Protein AF-A0A2N2E9E2-F1 (afdb_monomer)

Sequence (269 aa):
MIGVFDSGVGGLTVLKGFLKDHPNYDYIYLGDNANVPYGNKSSDIIYGYSTKAIDFLHEQGCKLIIIACNSASAQALRKIQQEYLPTKYPNLKVLGVIRPIAEEVVSHKKIKKVGIIGTKATINSNIYQEEISALNSNLEILQKATPLLVPLIEENWLKKPETKMILKKYLRFFKMKQVEALVLACTHYPFLLKDIKKIMGRKCLVFDTEKIISDRFFDYLNRHPELGIEKNDKAVYKFYTTDNIEKFKELGEFFLERKILKIEKVSLK

pLDDT: mean 96.12, std 2.4, range [79.44, 98.69]

Nearest PDB structures (foldseek):
  2vvt-assembly1_B  TM=9.488E-01  e=1.088E-26  Enterococcus faecalis
  2vvt-assembly1_A  TM=9.489E-01  e=8.335E-26  Enterococcus faecalis
  2dwu-assembly2_C  TM=9.573E-01  e=4.503E-25  Bacillus anthracis
  2gzm-assembly1_A  TM=9.455E-01  e=2.517E-25  Bacillus anthracis
  2jfu-assembly1_A  TM=9.132E-01  e=6.766E-25  Enterococcus faecium

Radius of gyration: 17.78 Å; Cα contacts (8 Å, |Δi|>4): 479; chains: 1; bounding box: 43×37×48 Å

InterPro domains:
  IPR001920 Asp/Glu racemase [G3DSA:3.40.50.1860] (2-256)
  IPR001920 Asp/Glu racemase [G3DSA:3.40.50.1860] (97-209)
  IPR001920 Asp/Glu racemase [SSF53681] (2-107)
  IPR001920 Asp/Glu racemase [SSF53681] (112-265)
  IPR004391 Glutamate racemase [MF_00258] (1-259)
  IPR004391 Glutamate racemase [TIGR00067] (2-252)
  IPR015942 Asp/Glu/hydantoin racemase [PF01177] (25-208)
  IPR018187 Asp/Glu racemase, active site 1 [PS00923] (66-74)
  IPR033134 Asp/Glu racemase, active site 2 [PS00924] (182-192)

Foldseek 3Di:
DEEEEECALLLLLLVLLCCVVPVQFAYEYEHAPVDPDLLPDALVVLQVVVLLVVVVVVVVPHQEYEHAFLLSQLRHVVVCVPPPCVPPPVRHHYYYLQLLVLVVVVVPVVFQEEEEEDGNSNQVSCVNVVNNCVSPVRHHYHYDYLHPQVVCLLVVVLVPPVNLVSLLVRCVVCLVVQGQEYEYSGSSCLSCQVSNCVSSDPSYHYDPSSNSSNVVVVVVCVVCCVSVRDGHPPHHYAAEYQDDPVSSQVVNCVSSVHHDPDYYHDHRD

Structure (mmCIF, N/CA/C/O backbone):
data_AF-A0A2N2E9E2-F1
#
_entry.id   AF-A0A2N2E9E2-F1
#
loop_
_atom_site.group_PDB
_atom_site.id
_atom_site.type_symbol
_atom_site.label_atom_id
_atom_site.label_alt_id
_atom_site.label_comp_id
_atom_site.label_asym_id
_atom_site.label_entity_id
_atom_site.label_seq_id
_atom_site.pdbx_PDB_ins_code
_atom_site.Cartn_x
_atom_site.Cartn_y
_atom_site.Cartn_z
_atom_site.occupancy
_atom_site.B_iso_or_equiv
_atom_site.auth_seq_id
_atom_site.auth_comp_id
_atom_site.auth_asym_id
_atom_site.auth_atom_id
_atom_site.pdbx_PDB_model_num
ATOM 1 N N . MET A 1 1 ? -0.081 -4.958 -19.378 1.00 93.62 1 MET A N 1
ATOM 2 C CA . MET A 1 1 ? 0.735 -5.281 -18.191 1.00 93.62 1 MET A CA 1
ATOM 3 C C . MET A 1 1 ? 0.487 -4.259 -17.099 1.00 93.62 1 MET A C 1
ATOM 5 O O . MET A 1 1 ? 0.442 -3.064 -17.397 1.00 93.62 1 MET A O 1
ATOM 9 N N . ILE A 1 2 ? 0.288 -4.740 -15.874 1.00 98.38 2 ILE A N 1
ATOM 10 C CA . ILE A 1 2 ? 0.015 -3.941 -14.676 1.00 98.38 2 ILE A CA 1
ATOM 11 C C . ILE A 1 2 ? 1.284 -3.906 -13.823 1.00 98.38 2 ILE A C 1
ATOM 13 O O . ILE A 1 2 ? 1.809 -4.952 -13.444 1.00 98.38 2 ILE A O 1
ATOM 17 N N . GLY A 1 3 ? 1.774 -2.710 -13.516 1.00 98.50 3 GLY A N 1
ATOM 18 C CA . GLY A 1 3 ? 2.881 -2.509 -12.587 1.00 98.50 3 GLY A CA 1
ATOM 19 C C . GLY A 1 3 ? 2.375 -2.359 -11.157 1.00 98.50 3 GLY A C 1
ATOM 20 O O . GLY A 1 3 ? 1.405 -1.647 -10.916 1.00 98.50 3 GLY A O 1
ATOM 21 N N . VAL A 1 4 ? 3.044 -2.985 -10.196 1.00 98.62 4 VAL A N 1
ATOM 22 C CA . VAL A 1 4 ? 2.813 -2.821 -8.759 1.00 98.62 4 VAL A CA 1
ATOM 23 C C . VAL A 1 4 ? 4.127 -2.392 -8.121 1.00 98.62 4 VAL A C 1
ATOM 25 O O . VAL A 1 4 ? 5.112 -3.124 -8.154 1.00 98.62 4 VAL A O 1
ATOM 28 N N . PHE A 1 5 ? 4.138 -1.193 -7.551 1.00 98.50 5 PHE A N 1
ATOM 29 C CA . PHE A 1 5 ? 5.288 -0.598 -6.886 1.00 98.50 5 PHE A CA 1
ATOM 30 C C . PHE A 1 5 ? 5.070 -0.516 -5.375 1.00 98.50 5 PHE A C 1
ATOM 32 O O . PHE A 1 5 ? 4.049 -0.006 -4.907 1.00 98.50 5 PHE A O 1
ATOM 39 N N . ASP A 1 6 ? 6.067 -0.940 -4.605 1.00 97.94 6 ASP A N 1
ATOM 40 C CA . ASP A 1 6 ? 6.124 -0.741 -3.161 1.00 97.94 6 ASP A CA 1
ATOM 41 C C . ASP A 1 6 ? 7.542 -0.367 -2.708 1.00 97.94 6 ASP A C 1
ATOM 43 O O . ASP A 1 6 ? 8.534 -0.640 -3.382 1.00 97.94 6 ASP A O 1
ATOM 47 N N . SER A 1 7 ? 7.655 0.221 -1.515 1.00 93.69 7 SER A N 1
ATOM 48 C CA . SER A 1 7 ? 8.955 0.519 -0.899 1.00 93.69 7 SER A CA 1
ATOM 49 C C . SER A 1 7 ? 9.765 -0.728 -0.524 1.00 93.69 7 SER A C 1
ATOM 51 O O . SER A 1 7 ? 10.901 -0.602 -0.088 1.00 93.69 7 SER A O 1
ATOM 53 N N . GLY A 1 8 ? 9.175 -1.921 -0.588 1.00 94.38 8 GLY A N 1
ATOM 54 C CA . GLY A 1 8 ? 9.844 -3.172 -0.257 1.00 94.38 8 GLY A CA 1
ATOM 55 C C . GLY A 1 8 ? 8.978 -4.380 -0.602 1.00 94.38 8 GLY A C 1
ATOM 56 O O . GLY A 1 8 ? 8.409 -4.454 -1.687 1.00 94.38 8 GLY A O 1
ATOM 57 N N . VAL A 1 9 ? 8.875 -5.339 0.321 1.00 94.56 9 VAL A N 1
ATOM 58 C CA . VAL A 1 9 ? 8.066 -6.566 0.145 1.00 94.56 9 VAL A CA 1
ATOM 59 C C . VAL A 1 9 ? 6.598 -6.395 0.538 1.00 94.56 9 VAL A C 1
ATOM 61 O O . VAL A 1 9 ? 5.770 -7.222 0.172 1.00 94.56 9 VAL A O 1
ATOM 64 N N . GLY A 1 10 ? 6.261 -5.333 1.277 1.00 93.88 10 GLY A N 1
ATOM 65 C CA . GLY A 1 10 ? 4.934 -5.152 1.863 1.00 93.88 10 GLY A CA 1
ATOM 66 C C . GLY A 1 10 ? 3.822 -5.201 0.822 1.00 93.88 10 GLY A C 1
ATOM 67 O O . GLY A 1 10 ? 2.823 -5.890 1.012 1.00 93.88 10 GLY A O 1
ATOM 68 N N . GLY A 1 11 ? 4.017 -4.517 -0.305 1.00 96.31 11 GLY A N 1
ATOM 69 C CA . GLY A 1 11 ? 3.043 -4.437 -1.396 1.00 96.31 11 GLY A CA 1
ATOM 70 C C . GLY A 1 11 ? 2.735 -5.764 -2.085 1.00 96.31 11 GLY A C 1
ATOM 71 O O . GLY A 1 11 ? 1.768 -5.829 -2.844 1.00 96.31 11 GLY A O 1
ATOM 72 N N . LEU A 1 12 ? 3.484 -6.836 -1.807 1.00 97.06 12 LEU A N 1
ATOM 73 C CA . LEU A 1 12 ? 3.122 -8.177 -2.261 1.00 97.06 12 LEU A CA 1
ATOM 74 C C . LEU A 1 12 ? 1.790 -8.645 -1.665 1.00 97.06 12 LEU A C 1
ATOM 76 O O . LEU A 1 12 ? 1.145 -9.478 -2.286 1.00 97.06 12 LEU A O 1
ATOM 80 N N . THR A 1 13 ? 1.318 -8.076 -0.547 1.00 95.62 13 THR A N 1
ATOM 81 C CA . THR A 1 13 ? -0.058 -8.318 -0.067 1.00 95.62 13 THR A CA 1
ATOM 82 C C . THR A 1 13 ? -1.106 -7.773 -1.035 1.00 95.62 13 THR A C 1
ATOM 84 O O . THR A 1 13 ? -2.098 -8.437 -1.309 1.00 95.62 13 THR A O 1
ATOM 87 N N . VAL A 1 14 ? -0.868 -6.601 -1.632 1.00 96.75 14 VAL A N 1
ATOM 88 C CA . VAL A 1 14 ? -1.756 -6.039 -2.662 1.00 96.75 14 VAL A CA 1
ATOM 89 C C . VAL A 1 14 ? -1.717 -6.906 -3.919 1.00 96.75 14 VAL A C 1
ATOM 91 O O . VAL A 1 14 ? -2.766 -7.267 -4.451 1.00 96.75 14 VAL A O 1
ATOM 94 N N . LEU A 1 15 ? -0.519 -7.305 -4.362 1.00 97.44 15 LEU A N 1
ATOM 95 C CA . LEU A 1 15 ? -0.383 -8.202 -5.511 1.00 97.44 15 LEU A CA 1
ATOM 96 C C . LEU A 1 15 ? -1.030 -9.568 -5.251 1.00 97.44 15 LEU A C 1
ATOM 98 O O . LEU A 1 15 ? -1.672 -10.106 -6.145 1.00 97.44 15 LEU A O 1
ATOM 102 N N . LYS A 1 16 ? -0.911 -10.122 -4.042 1.00 96.12 16 LYS A N 1
ATOM 103 C CA . LYS A 1 16 ? -1.584 -11.363 -3.639 1.00 96.12 16 LYS A CA 1
ATOM 104 C C . LYS A 1 16 ? -3.096 -11.263 -3.850 1.00 96.12 16 LYS A C 1
ATOM 106 O O . LYS A 1 16 ? -3.668 -12.162 -4.466 1.00 96.12 16 LYS A O 1
ATOM 111 N N . GLY A 1 17 ? -3.714 -10.160 -3.423 1.00 95.12 17 GLY A N 1
ATOM 112 C CA . GLY A 1 17 ? -5.136 -9.896 -3.653 1.00 95.12 17 GLY A CA 1
ATOM 113 C C . GLY A 1 17 ? -5.493 -9.881 -5.140 1.00 95.12 17 GLY A C 1
ATOM 114 O O . GLY A 1 17 ? -6.465 -10.514 -5.554 1.00 95.12 17 GLY A O 1
ATOM 115 N N . PHE A 1 18 ? -4.653 -9.245 -5.963 1.00 96.62 18 PHE A N 1
ATOM 116 C CA . PHE A 1 18 ? -4.838 -9.229 -7.416 1.00 96.62 18 PHE A CA 1
ATOM 117 C C . PHE A 1 18 ? -4.709 -10.624 -8.029 1.00 96.62 18 PHE A C 1
ATOM 119 O O . PHE A 1 18 ? -5.556 -11.018 -8.820 1.00 96.62 18 PHE A O 1
ATOM 126 N N . LEU A 1 19 ? -3.689 -11.397 -7.654 1.00 95.69 19 LEU A N 1
ATOM 127 C CA . LEU A 1 19 ? -3.465 -12.741 -8.194 1.00 95.69 19 LEU A CA 1
ATOM 128 C C . LEU A 1 19 ? -4.543 -13.738 -7.765 1.00 95.69 19 LEU A C 1
ATOM 130 O O . LEU A 1 19 ? -4.796 -14.703 -8.483 1.00 95.69 19 LEU A O 1
ATOM 134 N N . LYS A 1 20 ? -5.160 -13.527 -6.600 1.00 94.44 20 LYS A N 1
ATOM 135 C CA . LYS A 1 20 ? -6.254 -14.361 -6.105 1.00 94.44 20 LYS A CA 1
ATOM 136 C C . LYS A 1 20 ? -7.523 -14.185 -6.939 1.00 94.44 20 LYS A C 1
ATOM 138 O O . LYS A 1 20 ? -8.128 -15.181 -7.322 1.00 94.44 20 LYS A O 1
ATOM 143 N N . ASP A 1 21 ? -7.908 -12.940 -7.208 1.00 93.00 21 ASP A N 1
ATOM 144 C CA . ASP A 1 21 ? -9.184 -12.627 -7.862 1.00 93.00 21 ASP A CA 1
ATOM 145 C C . ASP A 1 21 ? -9.036 -12.491 -9.395 1.00 93.00 21 ASP A C 1
ATOM 147 O O . ASP A 1 21 ? -9.975 -12.751 -10.148 1.00 93.00 21 ASP A O 1
ATOM 151 N N . HIS A 1 22 ? -7.844 -12.125 -9.876 1.00 96.06 22 HIS A N 1
ATOM 152 C CA . HIS A 1 22 ? -7.558 -11.787 -11.273 1.00 96.06 22 HIS A CA 1
ATOM 153 C C . HIS A 1 22 ? -6.212 -12.358 -11.778 1.00 96.06 22 HIS A C 1
ATOM 155 O O . HIS A 1 22 ? -5.382 -11.622 -12.308 1.00 96.06 22 HIS A O 1
ATOM 161 N N . PRO A 1 23 ? -5.981 -13.683 -11.703 1.00 96.00 23 PRO A N 1
ATOM 162 C CA . PRO A 1 23 ? -4.696 -14.294 -12.065 1.00 96.00 23 PRO A CA 1
ATOM 163 C C . PRO A 1 23 ? -4.296 -14.122 -13.540 1.00 96.00 23 PRO A C 1
ATOM 165 O O . PRO A 1 23 ? -3.117 -14.245 -13.865 1.00 96.00 23 PRO A O 1
ATOM 168 N N . ASN A 1 24 ? -5.246 -13.830 -14.428 1.00 96.25 24 ASN A N 1
ATOM 169 C CA . ASN A 1 24 ? -5.039 -13.845 -15.877 1.00 96.25 24 ASN A CA 1
ATOM 170 C C . ASN A 1 24 ? -4.552 -12.498 -16.432 1.00 96.25 24 ASN A C 1
ATOM 172 O O . ASN A 1 24 ? -4.800 -12.215 -17.592 1.00 96.25 24 ASN A O 1
ATOM 176 N N . TYR A 1 25 ? -3.909 -11.636 -15.647 1.00 97.31 25 TYR A N 1
ATOM 177 C CA . TYR A 1 25 ? -3.244 -10.438 -16.172 1.00 97.31 25 TYR A CA 1
ATOM 178 C C . TYR A 1 25 ? -1.732 -10.556 -16.024 1.00 97.31 25 TYR A C 1
ATOM 180 O O . TYR A 1 25 ? -1.237 -11.174 -15.086 1.00 97.31 25 TYR A O 1
ATOM 188 N N . ASP A 1 26 ? -0.986 -9.917 -16.923 1.00 97.38 26 ASP A N 1
ATOM 189 C CA . ASP A 1 26 ? 0.460 -9.790 -16.751 1.00 97.38 26 ASP A CA 1
ATOM 190 C C . ASP A 1 26 ? 0.776 -8.759 -15.664 1.00 97.38 26 ASP A C 1
ATOM 192 O O . ASP A 1 26 ? 0.328 -7.605 -15.748 1.00 97.38 26 ASP A O 1
ATOM 196 N N . TYR A 1 27 ? 1.608 -9.149 -14.698 1.00 98.06 27 TYR A N 1
ATOM 197 C CA . TYR A 1 27 ? 2.026 -8.298 -13.586 1.00 98.06 27 TYR A CA 1
ATOM 198 C C . TYR A 1 27 ? 3.540 -8.115 -13.547 1.00 98.06 27 TYR A C 1
ATOM 200 O O . TYR A 1 27 ? 4.314 -9.063 -13.702 1.00 98.06 27 TYR A O 1
ATOM 208 N N . ILE A 1 28 ? 3.958 -6.892 -13.238 1.00 98.38 28 ILE A N 1
ATOM 209 C CA . ILE A 1 28 ? 5.302 -6.596 -12.753 1.00 98.38 28 ILE A CA 1
ATOM 210 C C . ILE A 1 28 ? 5.192 -6.121 -11.313 1.00 98.38 28 ILE A C 1
ATOM 212 O O . ILE A 1 28 ? 4.445 -5.191 -11.029 1.00 98.38 28 ILE A O 1
ATOM 216 N N . TYR A 1 29 ? 5.981 -6.709 -10.424 1.00 98.62 29 TYR A N 1
ATOM 217 C CA . TYR A 1 29 ? 6.217 -6.181 -9.090 1.00 98.62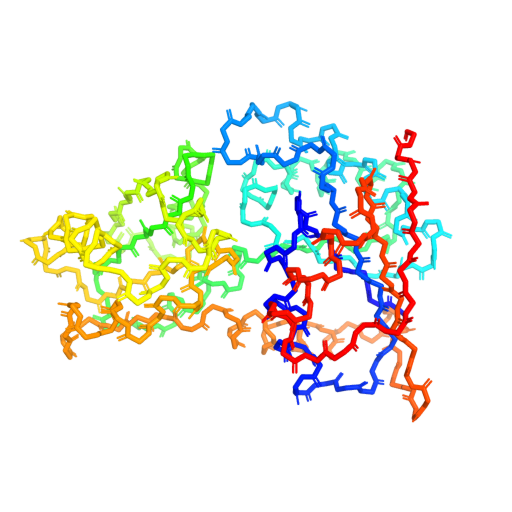 29 TYR A CA 1
ATOM 218 C C . TYR A 1 29 ? 7.602 -5.547 -9.001 1.00 98.62 29 TYR A C 1
ATOM 220 O O . TYR A 1 29 ? 8.587 -6.177 -9.385 1.00 98.62 29 TYR A O 1
ATOM 228 N N . LEU A 1 30 ? 7.687 -4.345 -8.438 1.00 98.69 30 LEU A N 1
ATOM 229 C CA . LEU A 1 30 ? 8.941 -3.694 -8.069 1.00 98.69 30 LEU A CA 1
ATOM 230 C C . LEU A 1 30 ? 8.924 -3.337 -6.578 1.00 98.69 30 LEU A C 1
ATOM 232 O O . LEU A 1 30 ? 8.103 -2.530 -6.140 1.00 98.69 30 LEU A O 1
ATOM 236 N N . GLY A 1 31 ? 9.868 -3.904 -5.823 1.00 98.12 31 GLY A N 1
ATOM 237 C CA . GLY A 1 31 ? 10.156 -3.522 -4.440 1.00 98.12 31 GLY A CA 1
ATOM 238 C C . GLY A 1 31 ? 11.436 -2.693 -4.330 1.00 98.12 31 GLY A C 1
ATOM 239 O O . GLY A 1 31 ? 12.521 -3.180 -4.653 1.00 98.12 31 GLY A O 1
ATOM 240 N N . ASP A 1 32 ? 11.345 -1.460 -3.829 1.00 96.94 32 ASP A N 1
ATOM 241 C CA . ASP A 1 32 ? 12.519 -0.599 -3.602 1.00 96.94 32 ASP A CA 1
ATOM 242 C C . ASP A 1 32 ? 13.223 -0.869 -2.256 1.00 96.94 32 ASP A C 1
ATOM 244 O O . ASP A 1 32 ? 13.413 0.011 -1.411 1.00 96.94 32 ASP A O 1
ATOM 248 N N . ASN A 1 33 ? 13.615 -2.127 -2.050 1.00 94.25 33 ASN A N 1
ATOM 249 C CA . ASN A 1 33 ? 14.207 -2.609 -0.805 1.00 94.25 33 ASN A CA 1
ATOM 250 C C . ASN A 1 33 ? 15.497 -1.878 -0.396 1.00 94.25 33 ASN A C 1
ATOM 252 O O . ASN A 1 33 ? 15.764 -1.800 0.800 1.00 94.25 33 ASN A O 1
ATOM 256 N N . ALA A 1 34 ? 16.254 -1.299 -1.334 1.00 94.31 34 ALA A N 1
ATOM 257 C CA . ALA A 1 34 ? 17.468 -0.535 -1.026 1.00 94.31 34 ALA A CA 1
ATOM 258 C C . ALA A 1 34 ? 17.178 0.745 -0.223 1.00 94.31 34 ALA A C 1
ATOM 260 O O . ALA A 1 34 ? 18.053 1.264 0.467 1.00 94.31 34 ALA A O 1
ATOM 261 N N . ASN A 1 35 ? 15.943 1.251 -0.291 1.00 92.81 35 ASN A N 1
ATOM 262 C CA . ASN A 1 35 ? 15.527 2.487 0.363 1.00 92.81 35 ASN A CA 1
ATOM 263 C C . ASN A 1 35 ? 14.447 2.262 1.437 1.00 92.81 35 ASN A C 1
ATOM 265 O O . ASN A 1 35 ? 13.891 3.229 1.966 1.00 92.81 35 ASN A O 1
ATOM 269 N N . VAL A 1 36 ? 14.129 1.018 1.805 1.00 87.44 36 VAL A N 1
ATOM 270 C CA . VAL A 1 36 ? 13.191 0.727 2.903 1.00 87.44 36 VAL A CA 1
ATOM 271 C C . VAL A 1 36 ? 13.777 1.188 4.259 1.00 87.44 36 VAL A C 1
ATOM 273 O O . VAL A 1 36 ? 14.991 1.135 4.454 1.00 87.44 36 VAL A O 1
ATOM 276 N N . PRO A 1 37 ? 12.966 1.647 5.234 1.00 88.69 37 PRO A N 1
ATOM 277 C CA . PRO A 1 37 ? 11.539 1.945 5.153 1.00 88.69 37 PRO A CA 1
ATOM 278 C C . PRO A 1 37 ? 11.254 3.379 4.696 1.00 88.69 37 PRO A C 1
ATOM 280 O O . PRO A 1 37 ? 11.845 4.343 5.186 1.00 88.69 37 PRO A O 1
ATOM 283 N N . TYR A 1 38 ? 10.236 3.547 3.847 1.00 91.75 38 TYR A N 1
ATOM 284 C CA . TYR A 1 38 ? 9.734 4.880 3.477 1.00 91.75 38 TYR A CA 1
ATOM 285 C C . TYR A 1 38 ? 8.989 5.558 4.629 1.00 91.75 38 TYR A C 1
ATOM 287 O O . TYR A 1 38 ? 8.960 6.779 4.713 1.00 91.75 38 TYR A O 1
ATOM 295 N N . GLY A 1 39 ? 8.417 4.779 5.552 1.00 85.75 39 GLY A N 1
ATOM 296 C CA . GLY A 1 39 ? 7.539 5.271 6.616 1.00 85.75 39 GLY A CA 1
ATOM 297 C C . GLY A 1 39 ? 8.137 6.319 7.567 1.00 85.75 39 GLY A C 1
ATOM 298 O O . GLY A 1 39 ? 7.379 6.902 8.340 1.00 85.75 39 GLY A O 1
ATOM 299 N N . ASN A 1 40 ? 9.453 6.556 7.519 1.00 86.38 40 ASN A N 1
ATOM 300 C CA . ASN A 1 40 ? 10.175 7.540 8.334 1.00 86.38 40 ASN A CA 1
ATOM 301 C C . ASN A 1 40 ? 10.914 8.609 7.497 1.00 86.38 40 ASN A C 1
ATOM 303 O O . ASN A 1 40 ? 11.677 9.385 8.067 1.00 86.38 40 ASN A O 1
ATOM 307 N N . LYS A 1 41 ? 10.741 8.629 6.169 1.00 91.56 41 LYS A N 1
ATOM 308 C CA . LYS A 1 41 ? 11.428 9.559 5.256 1.00 91.56 41 LYS A CA 1
ATOM 309 C C . LYS A 1 41 ? 10.570 10.793 4.951 1.00 91.56 41 LYS A C 1
ATOM 311 O O . LYS A 1 41 ? 9.366 10.790 5.204 1.00 91.56 41 LYS A O 1
ATOM 316 N N . SER A 1 42 ? 11.198 11.846 4.423 1.00 93.25 42 SER A N 1
ATOM 317 C CA . SER A 1 42 ? 10.513 13.070 3.988 1.00 93.25 42 SER A CA 1
ATOM 318 C C . SER A 1 42 ? 9.731 12.865 2.686 1.00 93.25 42 SER A C 1
ATOM 320 O O . SER A 1 42 ? 10.022 11.945 1.917 1.00 93.25 42 SER A O 1
ATOM 322 N N . SER A 1 43 ? 8.763 13.751 2.428 1.00 93.50 43 SER A N 1
ATOM 323 C CA . SER A 1 43 ? 7.977 13.754 1.186 1.00 93.50 43 SER A CA 1
ATOM 324 C C . SER A 1 43 ? 8.869 13.842 -0.057 1.00 93.50 43 SER A C 1
ATOM 326 O O . SER A 1 43 ? 8.716 13.020 -0.956 1.00 93.50 43 SER A O 1
ATOM 328 N N . ASP A 1 44 ? 9.865 14.737 -0.069 1.00 95.69 44 ASP A N 1
ATOM 329 C CA . ASP A 1 44 ? 10.759 14.926 -1.223 1.00 95.69 44 ASP A CA 1
ATOM 330 C C . ASP A 1 44 ? 11.566 13.671 -1.565 1.00 95.69 44 ASP A C 1
ATOM 332 O O . ASP A 1 44 ? 11.682 13.295 -2.732 1.00 95.69 44 ASP A O 1
ATOM 336 N N . ILE A 1 45 ? 12.083 12.980 -0.545 1.00 95.25 45 ILE A N 1
ATOM 337 C CA . ILE A 1 45 ? 12.826 11.733 -0.741 1.00 95.25 45 ILE A CA 1
ATOM 338 C C . ILE A 1 45 ? 11.895 10.644 -1.287 1.00 95.25 45 ILE A C 1
ATOM 340 O O . ILE A 1 45 ? 12.235 9.959 -2.251 1.00 95.25 45 ILE A O 1
ATOM 344 N N . ILE A 1 46 ? 10.702 10.499 -0.702 1.00 96.12 46 ILE A N 1
ATOM 345 C CA . ILE A 1 46 ? 9.712 9.511 -1.149 1.00 96.12 46 ILE A CA 1
ATOM 346 C C . ILE A 1 46 ? 9.261 9.802 -2.587 1.00 96.12 46 ILE A C 1
ATOM 348 O O . ILE A 1 46 ? 9.123 8.871 -3.381 1.00 96.12 46 ILE A O 1
ATOM 352 N N . TYR A 1 47 ? 9.067 11.072 -2.940 1.00 97.38 47 TYR A N 1
ATOM 353 C CA . TYR A 1 47 ? 8.746 11.508 -4.296 1.00 97.38 47 TYR A CA 1
ATOM 354 C C . TYR A 1 47 ? 9.860 11.153 -5.287 1.00 97.38 47 TYR A C 1
ATOM 356 O O . TYR A 1 47 ? 9.584 10.557 -6.332 1.00 97.38 47 TYR A O 1
ATOM 364 N N . GLY A 1 48 ? 11.118 11.441 -4.939 1.00 97.38 48 GLY A N 1
ATOM 365 C CA . GLY A 1 48 ? 12.278 11.108 -5.767 1.00 97.38 48 GLY A CA 1
ATOM 366 C C . GLY A 1 48 ? 12.404 9.608 -6.031 1.00 97.38 48 GLY A C 1
ATOM 367 O O . GLY A 1 48 ? 12.600 9.199 -7.169 1.00 97.38 48 GLY A O 1
ATOM 368 N N . TYR A 1 49 ? 12.228 8.761 -5.017 1.00 97.44 49 TYR A N 1
ATOM 369 C CA . TYR A 1 49 ? 12.277 7.315 -5.243 1.00 97.44 49 TYR A CA 1
ATOM 370 C C . TYR A 1 49 ? 11.073 6.792 -6.037 1.00 97.44 49 TYR A C 1
ATOM 372 O O . TYR A 1 49 ? 11.229 5.962 -6.931 1.00 97.44 49 TYR A O 1
ATOM 380 N N . SER A 1 50 ? 9.872 7.307 -5.756 1.00 97.88 50 SER A N 1
ATOM 381 C CA . SER A 1 50 ? 8.643 6.867 -6.429 1.00 97.88 50 SER A CA 1
ATOM 382 C C . SER A 1 50 ? 8.646 7.207 -7.921 1.00 97.88 50 SER A C 1
ATOM 384 O O . SER A 1 50 ? 8.192 6.405 -8.731 1.00 97.88 50 SER A O 1
ATOM 386 N N . THR A 1 51 ? 9.179 8.370 -8.307 1.00 98.06 51 THR A N 1
ATOM 38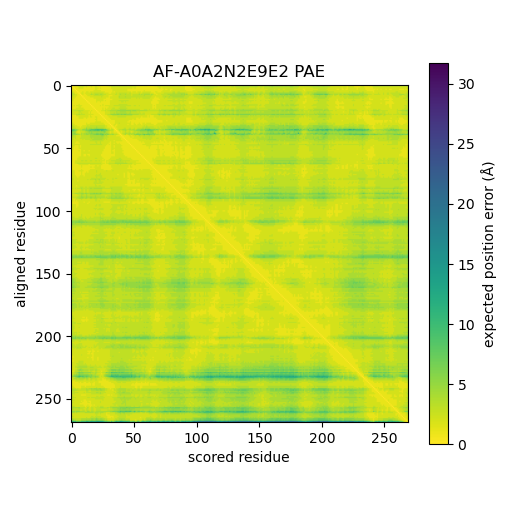7 C CA . THR A 1 51 ? 9.288 8.771 -9.722 1.00 98.06 51 THR A CA 1
ATOM 388 C C . THR A 1 51 ? 10.265 7.890 -10.499 1.00 98.06 51 THR A C 1
ATOM 390 O O . THR A 1 51 ? 9.918 7.433 -11.586 1.00 98.06 51 THR A O 1
ATOM 393 N N . LYS A 1 52 ? 11.414 7.533 -9.911 1.00 98.31 52 LYS A N 1
ATOM 394 C CA . LYS A 1 52 ? 12.357 6.573 -10.515 1.00 98.31 52 LYS A CA 1
ATOM 395 C C . LYS A 1 52 ? 11.764 5.172 -10.675 1.00 98.31 52 LYS A C 1
ATOM 397 O O . LYS A 1 52 ? 11.998 4.497 -11.673 1.00 98.31 52 LYS A O 1
ATOM 402 N N . ALA A 1 53 ? 10.970 4.727 -9.703 1.00 98.25 53 ALA A N 1
ATOM 403 C CA . ALA A 1 53 ? 10.255 3.458 -9.805 1.00 98.25 53 ALA A CA 1
ATOM 404 C C . ALA A 1 53 ? 9.201 3.472 -10.925 1.00 98.25 53 ALA A C 1
ATOM 406 O O . ALA A 1 53 ? 9.047 2.483 -11.641 1.00 98.25 53 ALA A O 1
ATOM 407 N N . ILE A 1 54 ? 8.493 4.594 -11.098 1.00 98.38 54 ILE A N 1
ATOM 408 C CA . ILE A 1 54 ? 7.533 4.786 -12.193 1.00 98.38 54 ILE A CA 1
ATOM 409 C C . ILE A 1 54 ? 8.237 4.766 -13.549 1.00 98.38 54 ILE A C 1
ATOM 411 O O . ILE A 1 54 ? 7.740 4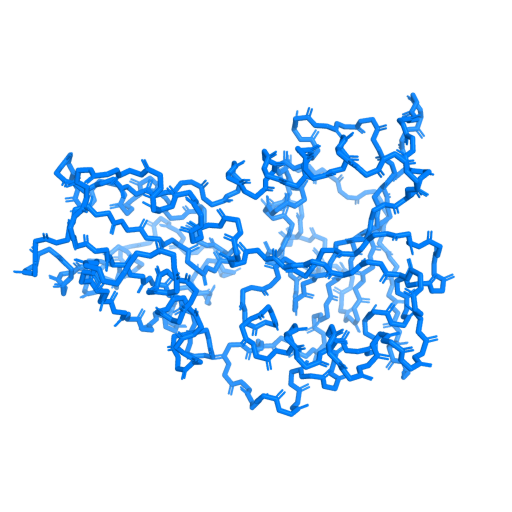.097 -14.451 1.00 98.38 54 ILE A O 1
ATOM 415 N N . ASP A 1 55 ? 9.379 5.447 -13.679 1.00 98.25 55 ASP A N 1
ATOM 416 C CA . ASP A 1 55 ? 10.197 5.423 -14.898 1.00 98.25 55 ASP A CA 1
ATOM 417 C C . ASP A 1 55 ? 10.558 3.989 -15.280 1.00 98.25 55 ASP A C 1
ATOM 419 O O . ASP A 1 55 ? 10.216 3.535 -16.370 1.00 98.25 55 ASP A O 1
ATOM 423 N N . PHE A 1 56 ? 11.141 3.241 -14.341 1.00 98.50 56 PHE A N 1
ATOM 424 C CA . PHE A 1 56 ? 11.502 1.846 -14.564 1.00 98.50 56 PHE A CA 1
ATOM 425 C C . PHE A 1 56 ? 10.297 0.998 -14.998 1.00 98.50 56 PHE A C 1
ATOM 427 O O . PHE A 1 56 ? 10.367 0.261 -15.977 1.00 98.50 56 PHE A O 1
ATOM 434 N N . LEU A 1 57 ? 9.168 1.088 -14.289 1.00 98.44 57 LEU A N 1
ATOM 435 C CA . LEU A 1 57 ? 7.981 0.292 -14.616 1.00 98.44 57 LEU A CA 1
ATOM 436 C C . LEU A 1 57 ? 7.395 0.662 -15.982 1.00 98.44 57 LEU A C 1
ATOM 438 O O . LEU A 1 57 ? 6.920 -0.221 -16.702 1.00 98.44 57 LEU A O 1
ATOM 442 N N . HIS A 1 58 ? 7.434 1.942 -16.346 1.00 97.81 58 HIS A N 1
ATOM 443 C CA . HIS A 1 58 ? 7.013 2.397 -17.662 1.00 97.81 58 HIS A CA 1
ATOM 444 C C . HIS A 1 58 ? 7.926 1.847 -18.766 1.00 97.81 58 HIS A C 1
ATOM 446 O O . HIS A 1 58 ? 7.416 1.303 -19.745 1.00 97.81 58 HIS A O 1
ATOM 452 N N . GLU A 1 59 ? 9.248 1.882 -18.574 1.00 97.31 59 GLU A N 1
ATOM 453 C CA . GLU A 1 59 ? 10.237 1.288 -19.489 1.00 97.31 59 GLU A CA 1
ATOM 454 C C . GLU A 1 59 ? 10.050 -0.229 -19.655 1.00 97.31 59 GLU A C 1
ATOM 456 O O . GLU A 1 59 ? 10.281 -0.771 -20.734 1.00 97.31 59 GLU A O 1
ATOM 461 N N . GLN A 1 60 ? 9.561 -0.924 -18.623 1.00 97.31 60 GLN A N 1
ATOM 462 C CA . GLN A 1 60 ? 9.183 -2.341 -18.710 1.00 97.31 60 GLN A CA 1
ATOM 463 C C . GLN A 1 60 ? 7.834 -2.592 -19.419 1.00 97.31 60 GLN A C 1
ATOM 465 O O . GLN A 1 60 ? 7.382 -3.737 -19.504 1.00 97.31 60 GLN A O 1
ATOM 470 N N . GLY A 1 61 ? 7.171 -1.549 -19.929 1.00 95.88 61 GLY A N 1
ATOM 471 C CA . GLY A 1 61 ? 5.923 -1.647 -20.689 1.00 95.88 61 GLY A CA 1
ATOM 472 C C . GLY A 1 61 ? 4.648 -1.636 -19.841 1.00 95.88 61 GLY A C 1
ATOM 473 O O . GLY A 1 61 ? 3.589 -2.062 -20.318 1.00 95.88 61 GLY A O 1
ATOM 474 N N . CYS A 1 62 ? 4.702 -1.171 -18.586 1.00 97.50 62 CYS A N 1
ATOM 475 C CA . CYS A 1 62 ? 3.489 -0.988 -17.788 1.00 97.50 62 CYS A CA 1
ATOM 476 C C . CYS A 1 62 ? 2.628 0.136 -18.378 1.00 97.50 62 CYS A C 1
ATOM 478 O O . CYS A 1 62 ? 3.085 1.267 -18.546 1.00 97.50 62 CYS A O 1
ATOM 480 N N . LYS A 1 63 ? 1.354 -0.174 -18.640 1.00 95.62 63 LYS A N 1
ATOM 481 C CA . LYS A 1 63 ? 0.352 0.810 -19.091 1.00 95.62 63 LYS A CA 1
ATOM 482 C C . LYS A 1 63 ? -0.407 1.446 -17.920 1.00 95.62 63 LYS A C 1
ATOM 484 O O . LYS A 1 63 ? -0.963 2.533 -18.040 1.00 95.62 63 LYS A O 1
ATOM 489 N N . LEU A 1 64 ? -0.410 0.755 -16.782 1.00 97.69 64 LEU A N 1
ATOM 490 C CA . LEU A 1 64 ? -1.041 1.158 -15.534 1.00 97.69 64 LEU A CA 1
ATOM 491 C C . LEU A 1 64 ? -0.136 0.730 -14.383 1.00 97.69 64 LEU A C 1
ATOM 493 O O . LEU A 1 64 ? 0.305 -0.420 -14.348 1.00 97.69 64 LEU A O 1
ATOM 497 N N . ILE A 1 65 ? 0.149 1.647 -13.464 1.00 98.62 65 ILE A N 1
ATOM 498 C CA . ILE A 1 65 ? 1.003 1.407 -12.297 1.00 98.62 65 ILE A CA 1
ATOM 499 C C . ILE A 1 65 ? 0.204 1.655 -11.021 1.00 98.62 65 ILE A C 1
ATOM 501 O O . ILE A 1 65 ? -0.484 2.665 -10.887 1.00 98.62 65 ILE A O 1
ATOM 505 N N . ILE A 1 66 ? 0.338 0.749 -10.060 1.00 98.44 66 ILE A N 1
ATOM 506 C CA . ILE A 1 66 ? -0.232 0.851 -8.723 1.00 98.44 66 ILE A CA 1
ATOM 507 C C . ILE A 1 66 ? 0.875 1.084 -7.713 1.00 98.44 66 ILE A C 1
ATOM 509 O O . ILE A 1 66 ? 1.718 0.218 -7.495 1.00 98.44 66 ILE A O 1
ATOM 513 N N . ILE A 1 67 ? 0.842 2.233 -7.044 1.00 98.50 67 ILE A N 1
ATOM 514 C CA . ILE A 1 67 ? 1.660 2.493 -5.861 1.00 98.50 67 ILE A CA 1
ATOM 515 C C . ILE A 1 67 ? 0.985 1.811 -4.665 1.00 98.50 67 ILE A C 1
ATOM 517 O O . ILE A 1 67 ? 0.139 2.399 -3.991 1.00 98.50 67 ILE A O 1
ATOM 521 N N . ALA A 1 68 ? 1.358 0.560 -4.394 1.00 97.94 68 ALA A N 1
ATOM 522 C CA . ALA A 1 68 ? 0.831 -0.233 -3.284 1.00 97.94 68 ALA A CA 1
ATOM 523 C C . ALA A 1 68 ? 1.227 0.347 -1.914 1.00 97.94 68 ALA A C 1
ATOM 525 O O . ALA A 1 68 ? 0.446 0.309 -0.960 1.00 97.94 68 ALA A O 1
ATOM 526 N N . CYS A 1 69 ? 2.422 0.936 -1.815 1.00 97.56 69 CYS A N 1
ATOM 527 C CA . CYS A 1 69 ? 2.922 1.506 -0.567 1.00 97.56 69 CYS A CA 1
ATOM 528 C C . CYS A 1 69 ? 2.049 2.680 -0.108 1.00 97.56 69 CYS A C 1
ATOM 530 O O . CYS A 1 69 ? 1.981 3.724 -0.760 1.00 97.56 69 CYS A O 1
ATOM 532 N N . ASN A 1 70 ? 1.438 2.551 1.073 1.00 97.31 70 ASN A N 1
ATOM 533 C CA . ASN A 1 70 ? 0.612 3.608 1.663 1.00 97.31 70 ASN A CA 1
ATOM 534 C C . ASN A 1 70 ? 1.413 4.889 1.926 1.00 97.31 70 ASN A C 1
ATOM 536 O O . ASN A 1 70 ? 0.870 5.983 1.828 1.00 97.31 70 ASN A O 1
ATOM 540 N N . SER A 1 71 ? 2.699 4.783 2.271 1.00 96.69 71 SER A N 1
ATOM 541 C CA . SER A 1 71 ? 3.544 5.959 2.502 1.00 96.69 71 SER A CA 1
ATOM 542 C C . SER A 1 71 ? 3.901 6.671 1.201 1.00 96.69 71 SER A C 1
ATOM 544 O O . SER A 1 71 ? 3.826 7.892 1.162 1.00 96.69 71 SER A O 1
ATOM 546 N N . ALA A 1 72 ? 4.201 5.934 0.127 1.00 97.00 72 ALA A N 1
ATOM 547 C CA . ALA A 1 72 ? 4.427 6.528 -1.190 1.00 97.00 72 ALA A CA 1
ATOM 548 C C . ALA A 1 72 ? 3.141 7.137 -1.771 1.00 97.00 72 ALA A C 1
ATOM 550 O O . ALA A 1 72 ? 3.148 8.285 -2.213 1.00 97.00 72 ALA A O 1
ATOM 551 N N . SER A 1 73 ? 2.015 6.421 -1.671 1.00 96.94 73 SER A N 1
ATOM 552 C CA . SER A 1 73 ? 0.697 6.943 -2.048 1.00 96.94 73 SER A CA 1
ATOM 553 C C . SER A 1 73 ? 0.366 8.239 -1.303 1.00 96.94 73 SER A C 1
ATOM 555 O O . SER A 1 73 ? -0.081 9.199 -1.917 1.00 96.94 73 SER A O 1
ATOM 557 N N . ALA A 1 74 ? 0.623 8.283 0.006 1.00 96.69 74 ALA A N 1
ATOM 558 C CA . ALA A 1 74 ? 0.312 9.438 0.841 1.00 96.69 74 ALA A CA 1
ATOM 559 C C . ALA A 1 74 ? 1.191 10.660 0.561 1.00 96.69 74 ALA A C 1
ATOM 561 O O . ALA A 1 74 ? 0.719 11.787 0.636 1.00 96.69 74 ALA A O 1
ATOM 562 N N . GLN A 1 75 ? 2.476 10.436 0.291 1.00 96.31 75 GLN A N 1
ATOM 563 C CA . GLN A 1 75 ? 3.475 11.503 0.273 1.00 96.31 75 GLN A CA 1
ATOM 564 C C . GLN A 1 75 ? 3.818 12.003 -1.131 1.00 96.31 75 GLN A C 1
ATOM 566 O O . GLN A 1 75 ? 4.330 13.112 -1.248 1.00 96.31 75 GLN A O 1
ATOM 571 N N . ALA A 1 76 ? 3.580 11.205 -2.178 1.00 97.00 76 ALA A N 1
ATOM 572 C CA . ALA A 1 76 ? 4.075 11.507 -3.522 1.00 97.00 76 ALA A CA 1
ATOM 573 C C . ALA A 1 76 ? 3.013 11.451 -4.628 1.00 97.00 76 ALA A C 1
ATOM 575 O O . ALA A 1 76 ? 3.144 12.179 -5.611 1.00 97.00 76 ALA A O 1
ATOM 576 N N . LEU A 1 77 ? 1.969 10.621 -4.502 1.00 97.81 77 LEU A N 1
ATOM 577 C CA . LEU A 1 77 ? 1.072 10.319 -5.627 1.00 97.81 77 LEU A CA 1
ATOM 578 C C . LEU A 1 77 ? 0.406 11.559 -6.229 1.00 97.81 77 LEU A C 1
ATOM 580 O O . LEU A 1 77 ? 0.405 11.703 -7.447 1.00 97.81 77 LEU A O 1
ATOM 584 N N . ARG A 1 78 ? -0.133 12.460 -5.398 1.00 96.69 78 ARG A N 1
ATOM 585 C CA . ARG A 1 78 ? -0.816 13.665 -5.891 1.00 96.69 78 ARG A CA 1
ATOM 586 C C . ARG A 1 78 ? 0.118 14.529 -6.739 1.00 96.69 78 ARG A C 1
ATOM 588 O O . ARG A 1 78 ? -0.237 14.892 -7.854 1.00 96.69 78 ARG A O 1
ATOM 595 N N . LYS A 1 79 ? 1.334 14.781 -6.244 1.00 97.12 79 LYS A N 1
ATOM 596 C CA . LYS A 1 79 ? 2.371 15.529 -6.968 1.00 97.12 79 LYS A CA 1
ATOM 597 C C . LYS A 1 79 ? 2.776 14.820 -8.262 1.00 97.12 79 LYS A C 1
ATOM 599 O O . LYS A 1 79 ? 2.869 15.445 -9.311 1.00 97.12 79 LYS A O 1
ATOM 604 N N . ILE A 1 80 ? 2.937 13.496 -8.217 1.00 98.19 80 ILE A N 1
ATOM 605 C CA . ILE A 1 80 ? 3.224 12.677 -9.403 1.00 98.19 80 ILE A CA 1
ATOM 606 C C . ILE A 1 80 ? 2.123 12.843 -10.460 1.00 98.19 80 ILE A C 1
ATOM 608 O O . ILE A 1 80 ? 2.421 13.090 -11.624 1.00 98.19 80 ILE A O 1
ATOM 612 N N . GLN A 1 81 ? 0.855 12.737 -10.069 1.00 98.06 81 GLN A N 1
ATOM 613 C CA . GLN A 1 81 ? -0.276 12.832 -10.992 1.00 98.06 81 GLN A CA 1
ATOM 614 C C . GLN A 1 81 ? -0.479 14.243 -11.560 1.00 98.06 81 GLN A C 1
ATOM 616 O O . GLN A 1 81 ? -0.933 14.364 -12.693 1.00 98.06 81 GLN A O 1
ATOM 621 N N . GLN A 1 82 ? -0.163 15.290 -10.793 1.00 97.31 82 GLN A N 1
ATOM 622 C CA . GLN A 1 82 ? -0.423 16.684 -11.174 1.00 97.31 82 GLN A CA 1
ATOM 623 C C . GLN A 1 82 ? 0.749 17.354 -11.898 1.00 97.31 82 GLN A C 1
ATOM 625 O O . GLN A 1 82 ? 0.518 18.195 -12.760 1.00 97.31 82 GLN A O 1
ATOM 630 N N . GLU A 1 83 ? 1.990 16.984 -11.578 1.00 97.06 83 GLU A N 1
ATOM 631 C CA . GLU A 1 83 ? 3.188 17.670 -12.084 1.00 97.06 83 GLU A CA 1
ATOM 632 C C . GLU A 1 83 ? 4.054 16.752 -12.959 1.00 97.06 83 GLU A C 1
ATOM 634 O O . GLU A 1 83 ? 4.508 17.147 -14.035 1.00 97.06 83 GLU A O 1
ATOM 639 N N . TYR A 1 84 ? 4.269 15.506 -12.522 1.00 97.75 84 TYR A N 1
ATOM 640 C CA . TYR A 1 84 ? 5.219 14.593 -13.164 1.00 97.75 84 TYR A CA 1
ATOM 641 C C . TYR A 1 84 ? 4.649 13.919 -14.417 1.00 97.75 84 TYR A C 1
ATOM 643 O O . TYR A 1 84 ? 5.220 14.023 -15.504 1.00 97.75 84 TYR A O 1
ATOM 651 N N . LEU A 1 85 ? 3.509 13.232 -14.281 1.00 98.06 85 LEU A N 1
ATOM 652 C CA . LEU A 1 85 ? 2.904 12.465 -15.373 1.00 98.06 85 LEU A CA 1
ATOM 653 C C . LEU A 1 85 ? 2.445 13.337 -16.543 1.00 98.06 85 LEU A C 1
ATOM 655 O O . LEU A 1 85 ? 2.769 12.963 -17.668 1.00 98.06 85 LEU A O 1
ATOM 659 N N . PRO A 1 86 ? 1.765 14.486 -16.344 1.00 97.62 86 PRO A N 1
ATOM 660 C CA . PRO A 1 86 ? 1.328 15.310 -17.471 1.00 97.62 86 PRO A CA 1
ATOM 661 C C . PRO A 1 86 ? 2.493 15.792 -18.340 1.00 97.62 86 PRO A C 1
ATOM 663 O O . PRO A 1 86 ? 2.341 15.924 -19.550 1.00 97.62 86 PRO A O 1
ATOM 666 N N . THR A 1 87 ? 3.661 16.004 -17.726 1.00 96.94 87 THR A N 1
ATOM 667 C CA . THR A 1 87 ? 4.868 16.483 -18.407 1.00 96.94 87 THR A CA 1
ATOM 668 C C . THR A 1 87 ? 5.644 15.351 -19.081 1.00 96.94 87 THR A C 1
ATOM 670 O O . THR A 1 87 ? 6.108 15.516 -20.206 1.00 96.94 87 THR A O 1
ATOM 673 N N . LYS A 1 88 ? 5.816 14.205 -18.406 1.00 97.56 88 LYS A N 1
ATOM 674 C CA . LYS A 1 88 ? 6.713 13.131 -18.869 1.00 97.56 88 LYS A CA 1
ATOM 675 C C . LYS A 1 88 ? 5.989 11.985 -19.581 1.00 97.56 88 LYS A C 1
ATOM 677 O O . LYS A 1 88 ? 6.475 11.504 -20.599 1.00 97.56 88 LYS A O 1
ATOM 682 N N . TYR A 1 89 ? 4.831 11.561 -19.071 1.00 97.12 89 TYR A N 1
ATOM 683 C CA . TYR A 1 89 ? 4.076 10.399 -19.560 1.00 97.12 89 TYR A CA 1
ATOM 684 C C . TYR A 1 89 ? 2.557 10.661 -19.543 1.00 97.12 89 TYR A C 1
ATOM 686 O O . TYR A 1 89 ? 1.833 10.049 -18.752 1.00 97.12 89 TYR A O 1
ATOM 694 N N . PRO A 1 90 ? 2.027 11.540 -20.412 1.00 94.75 90 PRO A N 1
ATOM 695 C CA . PRO A 1 90 ? 0.630 11.994 -20.340 1.00 94.75 90 PRO A CA 1
ATOM 696 C C . PRO A 1 90 ? -0.406 10.864 -20.480 1.00 94.75 90 PRO A C 1
ATOM 698 O O . PRO A 1 90 ? -1.522 10.962 -19.965 1.00 94.75 90 PRO A O 1
ATOM 701 N N . ASN A 1 91 ? -0.027 9.764 -21.136 1.00 93.62 91 ASN A N 1
ATOM 702 C CA . ASN A 1 91 ? -0.887 8.598 -21.345 1.00 93.62 91 ASN A CA 1
ATOM 703 C C . ASN A 1 91 ? -0.749 7.527 -20.249 1.00 93.62 91 ASN A C 1
ATOM 705 O O . ASN A 1 91 ? -1.580 6.624 -20.174 1.00 93.62 91 ASN A O 1
ATOM 709 N N . LEU A 1 92 ? 0.278 7.606 -19.396 1.00 96.81 92 LEU A N 1
ATOM 710 C CA . LEU A 1 92 ? 0.495 6.638 -18.324 1.00 96.81 92 LEU A CA 1
ATOM 711 C C . LEU A 1 92 ? -0.451 6.925 -17.160 1.00 96.81 92 LEU A C 1
ATOM 713 O O . LEU A 1 92 ? -0.552 8.053 -16.675 1.00 96.81 92 LEU A O 1
ATOM 717 N N . LYS A 1 93 ? -1.120 5.885 -16.664 1.00 97.06 93 LYS A N 1
ATOM 718 C CA . LYS A 1 93 ? -1.930 5.981 -15.449 1.00 97.06 93 LYS A CA 1
ATOM 719 C C . LYS A 1 93 ? -1.161 5.420 -14.263 1.00 97.06 93 LYS A C 1
ATOM 721 O O . LYS A 1 93 ? -0.686 4.287 -14.293 1.00 97.06 93 LYS A O 1
ATOM 726 N N . VAL A 1 94 ? -1.073 6.217 -13.203 1.00 98.31 94 VAL A N 1
ATOM 727 C CA . VAL A 1 94 ? -0.543 5.790 -11.907 1.00 98.31 94 VAL A CA 1
ATOM 728 C C . VAL A 1 94 ? -1.624 6.019 -10.868 1.00 98.31 94 VAL A C 1
ATOM 730 O O . VAL A 1 94 ? -2.117 7.138 -10.734 1.00 98.31 94 VAL A O 1
ATOM 733 N N . LEU A 1 95 ? -2.001 4.971 -10.145 1.00 98.00 95 LEU A N 1
ATOM 734 C CA . LEU A 1 95 ? -2.991 5.021 -9.073 1.00 98.00 95 LEU A CA 1
ATOM 735 C C . LEU A 1 95 ? -2.340 4.619 -7.749 1.00 98.00 95 LEU A C 1
ATOM 737 O O . LEU A 1 95 ? -1.276 4.001 -7.717 1.00 98.00 95 LEU A O 1
ATOM 741 N N . GLY A 1 96 ? -2.996 4.955 -6.646 1.00 97.56 96 GLY A N 1
ATOM 742 C CA . GLY A 1 96 ? -2.596 4.520 -5.313 1.00 97.56 96 GLY A CA 1
ATOM 743 C C . GLY A 1 96 ? -3.734 3.851 -4.568 1.00 97.56 96 GLY A C 1
ATOM 744 O O . GLY A 1 96 ? -4.847 3.709 -5.068 1.00 97.56 96 GLY A O 1
ATOM 745 N N . VAL A 1 97 ? -3.440 3.463 -3.335 1.00 97.44 97 VAL A N 1
ATOM 746 C CA . VAL A 1 97 ? -4.329 2.616 -2.525 1.00 97.44 97 VAL A CA 1
ATOM 747 C C . VAL A 1 97 ? -5.274 3.392 -1.608 1.00 97.44 97 VAL A C 1
ATOM 749 O O . VAL A 1 97 ? -6.235 2.830 -1.097 1.00 97.44 97 VAL A O 1
ATOM 752 N N . ILE A 1 98 ? -5.025 4.685 -1.399 1.00 97.62 98 ILE A N 1
ATOM 753 C CA . ILE A 1 98 ? -5.714 5.488 -0.376 1.00 97.62 98 ILE A CA 1
ATOM 754 C C . ILE A 1 98 ? -7.139 5.842 -0.799 1.00 97.62 98 ILE A C 1
ATOM 756 O O . ILE A 1 98 ? -8.074 5.610 -0.036 1.00 97.62 98 ILE A O 1
ATOM 760 N N . ARG A 1 99 ? -7.313 6.364 -2.020 1.00 96.62 99 ARG A N 1
ATOM 761 C CA . ARG A 1 99 ? -8.624 6.779 -2.534 1.00 96.62 99 ARG A CA 1
ATOM 762 C C . ARG A 1 99 ? -9.650 5.631 -2.549 1.00 96.62 99 ARG A C 1
ATOM 764 O O . ARG A 1 99 ? -10.723 5.831 -1.984 1.00 96.62 99 ARG A O 1
ATOM 771 N N . PRO A 1 100 ? -9.324 4.422 -3.058 1.00 97.00 100 PRO A N 1
ATOM 772 C CA . PRO A 1 100 ? -10.203 3.252 -2.950 1.00 97.00 100 PRO A CA 1
ATOM 773 C C . PRO A 1 100 ? -10.693 2.959 -1.527 1.00 97.00 100 PRO A C 1
ATOM 775 O O . PRO A 1 100 ? -11.862 2.648 -1.312 1.00 97.00 100 PRO A O 1
ATOM 778 N N . ILE A 1 101 ? -9.799 3.072 -0.541 1.00 97.69 101 ILE A N 1
ATOM 779 C CA . ILE A 1 101 ? -10.122 2.811 0.863 1.00 97.69 101 ILE A CA 1
ATOM 780 C C . ILE A 1 101 ? -10.998 3.931 1.435 1.00 97.69 101 ILE A C 1
ATOM 782 O O . ILE A 1 101 ? -11.940 3.645 2.171 1.00 97.69 101 ILE A O 1
ATOM 786 N N . ALA A 1 102 ? -10.721 5.193 1.099 1.00 97.69 102 ALA A N 1
ATOM 787 C CA . ALA A 1 102 ? -11.534 6.329 1.530 1.00 97.69 102 ALA A CA 1
ATOM 788 C C . ALA A 1 102 ? -12.975 6.237 0.997 1.00 97.69 102 ALA A C 1
ATOM 790 O O . ALA A 1 102 ? -13.927 6.422 1.756 1.00 97.69 102 ALA A O 1
ATOM 791 N N . GLU A 1 103 ? -13.143 5.884 -0.279 1.00 96.88 103 GLU A N 1
ATOM 792 C CA . GLU A 1 103 ? -14.455 5.658 -0.898 1.00 96.88 103 GLU A CA 1
ATOM 793 C C . GLU A 1 103 ? -15.205 4.506 -0.234 1.00 96.88 103 GLU A C 1
ATOM 795 O O . GLU A 1 103 ? -16.397 4.628 0.063 1.00 96.88 103 GLU A O 1
ATOM 800 N N . GLU A 1 104 ? -14.499 3.412 0.068 1.00 97.44 104 GLU A N 1
ATOM 801 C CA . GLU A 1 104 ? -15.091 2.297 0.792 1.00 97.44 104 GLU A CA 1
ATOM 802 C C . GLU A 1 104 ? -15.574 2.734 2.173 1.00 97.44 104 GLU A C 1
ATOM 804 O O . GLU A 1 104 ? -16.734 2.501 2.490 1.00 97.44 104 GLU A O 1
ATOM 809 N N . VAL A 1 105 ? -14.753 3.436 2.960 1.00 97.44 105 VAL A N 1
ATOM 810 C CA . VAL A 1 105 ? -15.139 3.955 4.285 1.00 97.44 105 VAL A CA 1
ATOM 811 C C . VAL A 1 105 ? -16.427 4.778 4.212 1.00 97.44 105 VAL A C 1
ATOM 813 O O . VAL A 1 105 ? -17.342 4.563 5.009 1.00 97.44 105 VAL A O 1
ATOM 816 N N . VAL A 1 106 ? -16.522 5.695 3.247 1.00 97.12 106 VAL A N 1
ATOM 817 C CA . VAL A 1 106 ? -17.671 6.604 3.107 1.00 97.12 106 VAL A CA 1
ATOM 818 C C . VAL A 1 106 ? -18.939 5.883 2.644 1.00 97.12 106 VAL A C 1
ATOM 820 O O . VAL A 1 106 ? -20.045 6.313 2.984 1.00 97.12 106 VAL A O 1
ATOM 823 N N . SER A 1 107 ? -18.812 4.755 1.942 1.00 96.94 107 SER A N 1
ATOM 824 C CA . SER A 1 107 ? -19.967 3.941 1.545 1.00 96.94 107 SER A CA 1
ATOM 825 C C . SER A 1 107 ? -20.760 3.400 2.751 1.00 96.94 107 SER A C 1
ATOM 827 O O . SER A 1 107 ? -21.978 3.206 2.666 1.00 96.94 107 SER A O 1
ATOM 829 N N . HIS A 1 108 ? -20.119 3.258 3.920 1.00 96.56 108 HIS A N 1
ATOM 830 C CA . HIS A 1 108 ? -20.759 2.821 5.165 1.00 96.56 108 HIS A CA 1
ATOM 831 C C . HIS A 1 108 ? -21.429 3.990 5.901 1.00 96.56 108 HIS A C 1
ATOM 833 O O . HIS A 1 108 ? -20.968 4.453 6.942 1.00 96.56 108 HIS A O 1
ATOM 839 N N . LYS A 1 109 ? -22.595 4.427 5.409 1.00 93.25 109 LYS A N 1
ATOM 840 C CA . LYS A 1 109 ? -23.347 5.613 5.895 1.00 93.25 109 LYS A CA 1
ATOM 841 C C . LYS A 1 109 ? -23.650 5.659 7.405 1.00 93.25 109 LYS A C 1
ATOM 843 O O . LYS A 1 109 ? -23.943 6.729 7.945 1.00 93.25 109 LYS A O 1
ATOM 848 N N . LYS A 1 110 ? -23.649 4.502 8.075 1.00 93.81 110 LYS A N 1
ATOM 849 C CA . LYS A 1 110 ? -23.926 4.378 9.516 1.00 93.81 110 LYS A CA 1
ATOM 850 C C . LYS A 1 110 ? -22.711 4.694 10.388 1.00 93.81 110 LYS A C 1
ATOM 852 O O . LYS A 1 110 ? -22.904 5.051 11.542 1.00 93.81 110 LYS A O 1
ATOM 857 N N . ILE A 1 111 ? -21.501 4.575 9.846 1.00 96.44 111 ILE A N 1
ATOM 858 C CA . ILE A 1 111 ? -20.265 4.877 10.564 1.00 96.44 111 ILE A CA 1
ATOM 859 C C . ILE A 1 111 ? -20.166 6.393 10.734 1.00 96.44 111 ILE A C 1
ATOM 861 O O . ILE A 1 111 ? -20.428 7.152 9.801 1.00 96.44 111 ILE A O 1
ATOM 865 N N . LYS A 1 112 ? -19.814 6.831 11.940 1.00 97.06 112 LYS A N 1
ATOM 866 C CA . LYS A 1 112 ? -19.575 8.231 12.306 1.00 97.06 112 LYS A CA 1
ATOM 867 C C . LYS A 1 112 ? -18.141 8.466 12.745 1.00 97.06 112 LYS A C 1
ATOM 869 O O . LYS A 1 112 ? -17.632 9.560 12.533 1.00 97.06 112 LYS A O 1
ATOM 874 N N . LYS A 1 113 ? -17.484 7.453 13.316 1.00 98.25 113 LYS A N 1
ATOM 875 C CA . LYS A 1 113 ? -16.112 7.567 13.817 1.00 98.25 113 LYS A CA 1
ATOM 876 C C . LYS A 1 113 ? -15.187 6.497 13.247 1.00 98.25 113 LYS A C 1
ATOM 878 O O . LYS A 1 113 ? -15.358 5.302 13.507 1.00 98.25 113 LYS A O 1
ATOM 883 N N . VAL A 1 114 ? -14.154 6.946 12.541 1.00 98.50 114 VAL A N 1
ATOM 884 C CA . VAL A 1 114 ? -13.175 6.103 11.847 1.00 98.50 114 VAL A CA 1
ATOM 885 C C . VAL A 1 114 ? -11.797 6.278 12.475 1.00 98.50 114 VAL A C 1
ATOM 887 O O . VAL A 1 114 ? -11.314 7.387 12.680 1.00 98.50 114 VAL A O 1
ATOM 890 N N . GLY A 1 115 ? -11.152 5.163 12.788 1.00 98.56 115 GLY A N 1
ATOM 891 C CA . GLY A 1 115 ? -9.764 5.094 13.208 1.00 98.56 115 GLY A CA 1
ATOM 892 C C . GLY A 1 115 ? -8.869 4.702 12.039 1.00 98.56 115 GLY A C 1
ATOM 893 O O . GLY A 1 11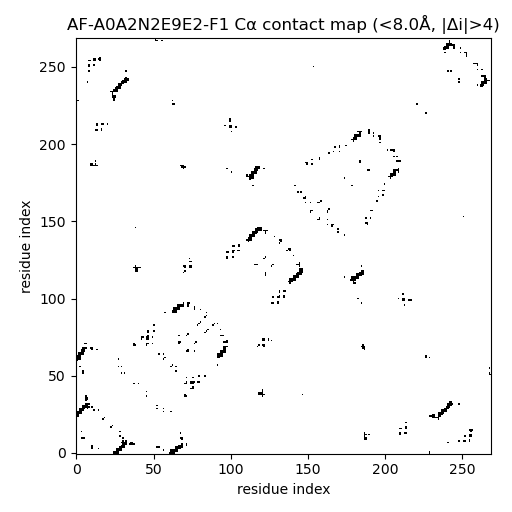5 ? -9.243 3.867 11.217 1.00 98.56 115 GLY A O 1
ATOM 894 N N . ILE A 1 116 ? -7.659 5.242 11.991 1.00 98.62 116 ILE A N 1
ATOM 895 C CA . ILE A 1 116 ? -6.658 4.898 10.981 1.00 98.62 116 ILE A CA 1
ATOM 896 C C . ILE A 1 116 ? -5.339 4.610 11.685 1.00 98.62 116 ILE A C 1
ATOM 898 O O . ILE A 1 116 ? -4.848 5.423 12.476 1.00 98.62 116 ILE A O 1
ATOM 902 N N . ILE A 1 117 ? -4.752 3.453 11.383 1.00 98.62 117 ILE A N 1
ATOM 903 C CA . ILE A 1 117 ? -3.385 3.118 11.785 1.00 98.62 117 ILE A CA 1
ATOM 904 C C . ILE A 1 117 ? -2.491 2.965 10.567 1.00 98.62 117 ILE A C 1
ATOM 906 O O . ILE A 1 117 ? -2.896 2.388 9.564 1.00 98.62 117 ILE A O 1
ATOM 910 N N . GLY A 1 118 ? -1.260 3.453 10.668 1.00 97.88 118 GLY A N 1
ATOM 911 C CA . GLY A 1 118 ? -0.301 3.451 9.568 1.00 97.88 118 GLY A CA 1
ATOM 912 C C . GLY A 1 118 ? 1.099 3.840 10.029 1.00 97.88 118 GLY A C 1
ATOM 913 O O . GLY A 1 118 ? 1.367 4.019 11.222 1.00 97.88 118 GLY A O 1
ATOM 914 N N . THR A 1 119 ? 2.014 3.992 9.076 1.00 97.06 119 THR A N 1
ATOM 915 C CA . THR A 1 119 ? 3.364 4.503 9.354 1.00 97.06 119 THR A CA 1
ATOM 916 C C . THR A 1 119 ? 3.325 5.979 9.770 1.00 97.06 119 THR A C 1
ATOM 918 O O . THR A 1 119 ? 2.310 6.658 9.608 1.00 97.06 119 THR A O 1
ATOM 921 N N . LYS A 1 120 ? 4.445 6.511 10.281 1.00 95.94 120 LYS A N 1
ATOM 922 C CA . LYS A 1 120 ? 4.550 7.947 10.586 1.00 95.94 120 LYS A CA 1
ATOM 923 C C . LYS A 1 120 ? 4.331 8.797 9.334 1.00 95.94 120 LYS A C 1
ATOM 925 O O . LYS A 1 120 ? 3.540 9.726 9.390 1.00 95.94 120 LYS A O 1
ATOM 930 N N . ALA A 1 121 ? 4.961 8.446 8.212 1.00 95.25 121 ALA A N 1
ATOM 931 C CA . ALA A 1 121 ? 4.787 9.156 6.947 1.00 95.25 121 ALA A CA 1
ATOM 932 C C . ALA A 1 121 ? 3.321 9.163 6.490 1.00 95.25 121 ALA A C 1
ATOM 934 O O . ALA A 1 121 ? 2.804 10.209 6.114 1.00 95.25 121 ALA A O 1
ATOM 935 N N . THR A 1 122 ? 2.616 8.032 6.564 1.00 97.00 122 THR A N 1
ATOM 936 C CA . THR A 1 122 ? 1.205 7.987 6.157 1.00 97.00 122 THR A CA 1
ATOM 937 C C . THR A 1 122 ? 0.325 8.818 7.090 1.00 97.00 122 THR A C 1
ATOM 939 O O . THR A 1 122 ? -0.437 9.650 6.612 1.00 97.00 122 THR A O 1
ATOM 942 N N . ILE A 1 123 ? 0.457 8.664 8.409 1.00 97.69 123 ILE A N 1
ATOM 943 C CA . ILE A 1 123 ? -0.394 9.386 9.367 1.00 97.69 123 ILE A CA 1
ATOM 944 C C . ILE A 1 123 ? -0.109 10.893 9.376 1.00 97.69 123 ILE A C 1
ATOM 946 O O . ILE A 1 123 ? -1.042 11.687 9.377 1.00 97.69 123 ILE A O 1
ATOM 950 N N . ASN A 1 124 ? 1.159 11.302 9.315 1.00 95.94 124 ASN A N 1
ATOM 951 C CA . ASN A 1 124 ? 1.530 12.719 9.342 1.00 95.94 124 ASN A CA 1
ATOM 952 C C . ASN A 1 124 ? 1.182 13.461 8.043 1.00 95.94 124 ASN A C 1
ATOM 954 O O . ASN A 1 124 ? 1.145 14.685 8.054 1.00 95.94 124 ASN A O 1
ATOM 958 N N . SER A 1 125 ? 0.933 12.747 6.938 1.00 96.25 125 SER A N 1
ATOM 959 C CA . SER A 1 125 ? 0.471 13.368 5.688 1.00 96.25 125 SER A CA 1
ATOM 960 C C . SER A 1 125 ? -0.951 13.924 5.775 1.00 96.25 125 SER A C 1
ATOM 962 O O . SER A 1 125 ? -1.331 14.710 4.924 1.00 96.25 125 SER A O 1
ATOM 964 N N . ASN A 1 126 ? -1.755 13.461 6.742 1.00 96.69 126 ASN A N 1
ATOM 965 C CA . ASN A 1 126 ? -3.197 13.710 6.834 1.00 96.69 126 ASN A CA 1
ATOM 966 C C . ASN A 1 126 ? -4.029 13.322 5.598 1.00 96.69 126 ASN A C 1
ATOM 968 O O . ASN A 1 126 ? -5.235 13.557 5.592 1.00 96.69 126 ASN A O 1
ATOM 972 N N . ILE A 1 127 ? -3.454 12.636 4.609 1.00 96.75 127 ILE A N 1
ATOM 973 C CA . ILE A 1 127 ? -4.125 12.382 3.330 1.00 96.75 127 ILE A CA 1
ATOM 974 C C . ILE A 1 127 ? -5.431 11.597 3.477 1.00 96.75 127 ILE A C 1
ATOM 976 O O . ILE A 1 127 ? -6.408 11.898 2.812 1.00 96.75 127 ILE A O 1
ATOM 980 N N . TYR A 1 128 ? -5.504 10.617 4.384 1.00 97.50 128 TYR A N 1
ATOM 981 C CA . TYR A 1 128 ? -6.757 9.897 4.605 1.00 97.50 128 TYR A CA 1
ATOM 982 C C . TYR A 1 128 ? -7.832 10.809 5.195 1.00 97.50 128 TYR A C 1
ATOM 984 O O . TYR A 1 128 ? -9.006 10.652 4.876 1.00 97.50 128 TYR A O 1
ATOM 992 N N . GLN A 1 129 ? -7.441 11.748 6.059 1.00 97.12 129 GLN A N 1
ATOM 993 C CA . GLN A 1 129 ? -8.372 12.726 6.596 1.00 97.12 129 GLN A CA 1
ATOM 994 C C . GLN A 1 129 ? -8.876 13.657 5.498 1.00 97.12 129 GLN A C 1
ATOM 996 O O . GLN A 1 129 ? -10.080 13.885 5.428 1.00 97.12 129 GLN A O 1
ATOM 1001 N N . GLU A 1 130 ? -7.998 14.125 4.615 1.00 96.94 130 GLU A N 1
ATOM 1002 C CA . GLU A 1 130 ? -8.368 14.941 3.455 1.00 96.94 130 GLU A CA 1
ATOM 1003 C C . GLU A 1 130 ? -9.305 14.188 2.499 1.00 96.94 130 GLU A C 1
ATOM 1005 O O . GLU A 1 130 ? -10.400 14.666 2.211 1.00 96.94 130 GLU A O 1
ATOM 1010 N N . GLU A 1 131 ? -8.925 12.982 2.071 1.00 97.38 131 GLU A N 1
ATOM 1011 C CA . GLU A 1 131 ? -9.674 12.166 1.107 1.00 97.38 131 GLU A CA 1
ATOM 1012 C C . GLU A 1 131 ? -11.059 11.765 1.626 1.00 97.38 131 GLU A C 1
ATOM 1014 O O . GLU A 1 131 ? -12.053 11.868 0.907 1.00 97.38 131 GLU A O 1
ATOM 1019 N N . ILE A 1 132 ? -11.152 11.343 2.891 1.00 97.56 132 ILE A N 1
ATOM 1020 C CA . ILE A 1 132 ? -12.436 10.979 3.501 1.00 97.56 132 ILE A CA 1
ATOM 1021 C C . ILE A 1 132 ? -13.289 12.231 3.736 1.00 97.56 132 ILE A C 1
ATOM 1023 O O . ILE A 1 132 ? -14.480 12.201 3.438 1.00 97.56 132 ILE A O 1
ATOM 1027 N N . SER A 1 133 ? -12.714 13.339 4.220 1.00 96.38 133 SER A N 1
ATOM 1028 C CA . SER A 1 133 ? -13.485 14.567 4.492 1.00 96.38 133 SER A CA 1
ATOM 1029 C C . SER A 1 133 ? -13.997 15.228 3.212 1.00 96.38 133 SER A C 1
ATOM 1031 O O . SER A 1 133 ? -15.086 15.799 3.222 1.00 96.38 133 SER A O 1
ATOM 1033 N N . ALA A 1 134 ? -13.256 15.115 2.105 1.00 96.75 134 ALA A N 1
ATOM 1034 C CA . ALA A 1 134 ? -13.694 15.574 0.787 1.00 96.75 134 ALA A CA 1
ATOM 1035 C C . ALA A 1 134 ? -14.921 14.803 0.269 1.00 96.75 134 ALA A C 1
ATOM 1037 O O . ALA A 1 134 ? -15.705 15.338 -0.510 1.00 96.75 134 ALA A O 1
ATOM 1038 N N . LEU A 1 135 ? -15.092 13.551 0.701 1.00 96.69 135 LEU A N 1
ATOM 1039 C CA . LEU A 1 135 ? -16.217 12.690 0.339 1.00 96.69 135 LEU A CA 1
ATOM 1040 C C . LEU A 1 135 ? -17.376 12.770 1.348 1.0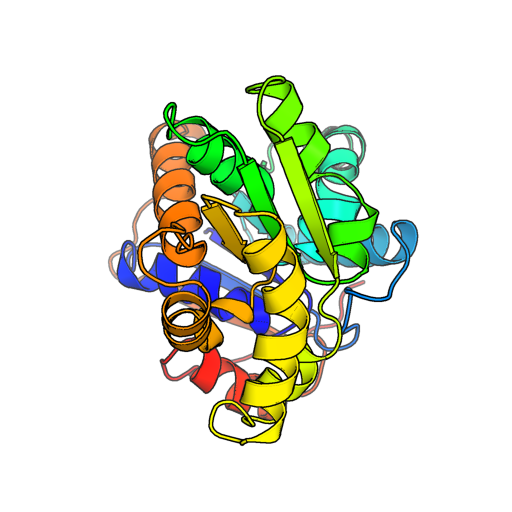0 96.69 135 LEU A C 1
ATOM 1042 O O . LEU A 1 135 ? -18.541 12.671 0.966 1.00 96.69 135 LEU A O 1
ATOM 1046 N N . ASN A 1 136 ? -17.072 12.925 2.637 1.00 95.25 136 ASN A N 1
ATOM 1047 C CA . ASN A 1 136 ? -18.043 13.086 3.714 1.00 95.25 136 ASN A CA 1
ATOM 1048 C C . ASN A 1 136 ? -17.413 13.805 4.917 1.00 95.25 136 ASN A C 1
ATOM 1050 O O . ASN A 1 136 ? -16.772 13.189 5.770 1.00 95.25 136 ASN A O 1
ATOM 1054 N N . SER A 1 137 ? -17.680 15.105 5.027 1.00 93.88 137 SER A N 1
ATOM 1055 C CA . SER A 1 137 ? -17.157 15.974 6.086 1.00 93.88 137 SER A CA 1
ATOM 1056 C C . SER A 1 137 ? -17.722 15.697 7.486 1.00 93.88 137 SER A C 1
ATOM 1058 O O . SER A 1 137 ? -17.209 16.237 8.462 1.00 93.88 137 SER A O 1
ATOM 1060 N N . ASN A 1 138 ? -18.751 14.851 7.616 1.00 95.19 138 ASN A N 1
ATOM 1061 C CA . ASN A 1 138 ? -19.373 14.529 8.906 1.00 95.19 138 ASN A CA 1
ATOM 1062 C C . ASN A 1 138 ? -18.703 13.354 9.640 1.00 95.19 138 ASN A C 1
ATOM 1064 O O . ASN A 1 138 ? -19.158 12.976 10.721 1.00 95.19 138 ASN A O 1
ATOM 1068 N N . LEU A 1 139 ? -17.684 12.721 9.048 1.00 96.75 139 LEU A N 1
ATOM 1069 C CA . LEU A 1 139 ? -16.948 11.631 9.687 1.00 96.75 139 LEU A CA 1
ATOM 1070 C C . LEU A 1 139 ? -15.880 12.180 10.636 1.00 96.75 139 LEU A C 1
ATOM 1072 O O . LEU A 1 139 ? -15.004 12.941 10.236 1.00 96.75 139 LEU A O 1
ATOM 1076 N N . GLU A 1 140 ? -15.906 11.733 11.890 1.00 97.81 140 GLU A N 1
ATOM 1077 C CA . GLU A 1 140 ? -14.816 11.974 12.832 1.00 97.81 140 GLU A CA 1
ATOM 1078 C C . GLU A 1 140 ? -13.671 11.002 12.533 1.00 97.81 140 GLU A C 1
ATOM 1080 O O . GLU A 1 140 ? -13.836 9.779 12.603 1.00 97.81 140 GLU A O 1
ATOM 1085 N N . ILE A 1 141 ? -12.495 11.546 12.223 1.00 98.19 141 ILE A N 1
ATOM 1086 C CA . ILE A 1 141 ? -11.317 10.768 11.843 1.00 98.19 141 ILE A CA 1
ATOM 1087 C C . ILE A 1 141 ? -10.271 10.863 12.950 1.00 98.19 141 ILE A C 1
ATOM 1089 O O . ILE A 1 141 ? -9.824 11.941 13.333 1.00 98.19 141 ILE A O 1
ATOM 1093 N N . LEU A 1 142 ? -9.865 9.705 13.463 1.00 98.38 142 LEU A N 1
ATOM 1094 C CA . LEU A 1 142 ? -8.831 9.565 14.478 1.00 98.38 142 LEU A CA 1
ATOM 1095 C C . LEU A 1 142 ? -7.666 8.780 13.890 1.00 98.38 142 LEU A C 1
ATOM 1097 O O . LEU A 1 142 ? -7.849 7.698 13.340 1.00 98.38 142 LEU A O 1
ATOM 1101 N N . GLN A 1 143 ? -6.448 9.283 14.045 1.00 98.19 143 GLN A N 1
ATOM 1102 C CA . GLN A 1 143 ? -5.273 8.696 13.407 1.00 98.19 143 GLN A CA 1
ATOM 1103 C C . GLN A 1 143 ? -4.186 8.377 14.434 1.00 98.19 143 GLN A C 1
ATOM 1105 O O . GLN A 1 143 ? -3.978 9.122 15.396 1.00 98.19 143 GLN A O 1
ATOM 1110 N N . LYS A 1 144 ? -3.477 7.256 14.259 1.00 98.25 144 LYS A N 1
ATOM 1111 C CA . LYS A 1 144 ? -2.352 6.890 15.130 1.00 98.25 144 LYS A CA 1
ATOM 1112 C C . LYS A 1 144 ? -1.240 6.205 14.351 1.00 98.25 144 LYS A C 1
ATOM 1114 O O . LYS A 1 144 ? -1.434 5.133 13.785 1.00 98.25 144 LYS A O 1
ATOM 1119 N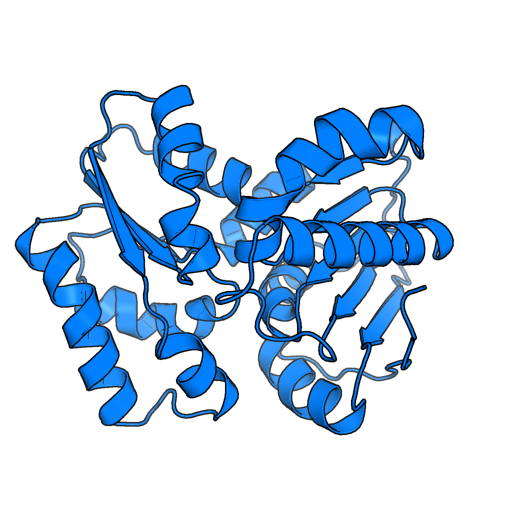 N . ALA A 1 145 ? -0.045 6.792 14.396 1.00 98.00 145 ALA A N 1
ATOM 1120 C CA . ALA A 1 145 ? 1.148 6.151 13.861 1.00 98.00 145 ALA A CA 1
ATOM 1121 C C . ALA A 1 145 ? 1.540 4.931 14.710 1.00 98.00 145 ALA A C 1
ATOM 1123 O O . ALA A 1 145 ? 1.589 5.002 15.944 1.00 98.00 145 ALA A O 1
ATOM 1124 N N . THR A 1 146 ? 1.871 3.830 14.039 1.00 97.62 146 THR A N 1
ATOM 1125 C CA . THR A 1 146 ? 2.202 2.533 14.645 1.00 97.62 146 THR A CA 1
ATOM 1126 C C . THR A 1 146 ? 3.575 2.025 14.176 1.00 97.62 146 THR A C 1
ATOM 1128 O O . THR A 1 146 ? 3.667 0.967 13.548 1.00 97.62 146 THR A O 1
ATOM 1131 N N . PRO A 1 147 ? 4.670 2.767 14.460 1.00 95.88 147 PRO A N 1
ATOM 1132 C CA . PRO A 1 147 ? 5.998 2.522 13.882 1.00 95.88 147 PRO A CA 1
ATOM 1133 C C . PRO A 1 147 ? 6.616 1.167 14.245 1.00 95.88 147 PRO A C 1
ATOM 1135 O O . PRO A 1 147 ? 7.470 0.686 13.511 1.00 95.88 147 PRO A O 1
ATOM 1138 N N . LEU A 1 148 ? 6.193 0.545 15.349 1.00 96.38 148 LEU A N 1
ATOM 1139 C CA . LEU A 1 148 ? 6.735 -0.744 15.784 1.00 96.38 148 LEU A CA 1
ATOM 1140 C C . LEU A 1 148 ? 6.149 -1.938 15.019 1.00 96.38 148 LEU A C 1
ATOM 1142 O O . LEU A 1 148 ? 6.737 -3.009 15.049 1.00 96.38 148 LEU A O 1
ATOM 1146 N N . LEU A 1 149 ? 5.002 -1.791 14.344 1.00 96.50 149 LEU A N 1
ATOM 1147 C CA . LEU A 1 149 ? 4.319 -2.945 13.747 1.00 96.50 149 LEU A CA 1
ATOM 1148 C C . LEU A 1 149 ? 5.043 -3.501 12.517 1.00 96.50 149 LEU A C 1
ATOM 1150 O O . LEU A 1 149 ? 5.080 -4.712 12.360 1.00 96.50 149 LEU A O 1
ATOM 1154 N N . VAL A 1 150 ? 5.625 -2.645 11.669 1.00 94.75 150 VAL A N 1
ATOM 1155 C CA . VAL A 1 150 ? 6.329 -3.101 10.457 1.00 94.75 150 VAL A CA 1
ATOM 1156 C C . VAL A 1 150 ? 7.544 -3.974 10.809 1.00 94.75 150 VAL A C 1
ATOM 1158 O O . VAL A 1 150 ? 7.555 -5.119 10.361 1.00 94.75 150 VAL A O 1
ATOM 1161 N N . PRO A 1 151 ? 8.487 -3.535 11.675 1.00 93.75 151 PRO A N 1
ATOM 1162 C CA . PRO A 1 151 ? 9.614 -4.382 12.073 1.00 93.75 151 PRO A CA 1
ATOM 1163 C C . PRO A 1 151 ? 9.182 -5.717 12.691 1.00 93.75 151 PRO A C 1
ATOM 1165 O O . PRO A 1 151 ? 9.732 -6.755 12.359 1.00 93.75 151 PRO A O 1
ATOM 1168 N N . LEU A 1 152 ? 8.149 -5.723 13.541 1.00 95.56 152 LEU A N 1
ATOM 1169 C CA . LEU A 1 152 ? 7.656 -6.962 14.156 1.00 95.56 152 LEU A CA 1
ATOM 1170 C C . LEU A 1 152 ? 7.103 -7.964 13.131 1.00 95.56 152 LEU A C 1
ATOM 1172 O O . LEU A 1 152 ? 7.181 -9.170 13.351 1.00 95.56 152 LEU A O 1
ATOM 1176 N N . ILE A 1 153 ? 6.503 -7.479 12.043 1.00 94.62 153 ILE A N 1
ATOM 1177 C CA . ILE A 1 153 ? 5.967 -8.335 10.980 1.00 94.62 153 ILE A CA 1
ATOM 1178 C C . ILE A 1 153 ? 7.111 -8.894 1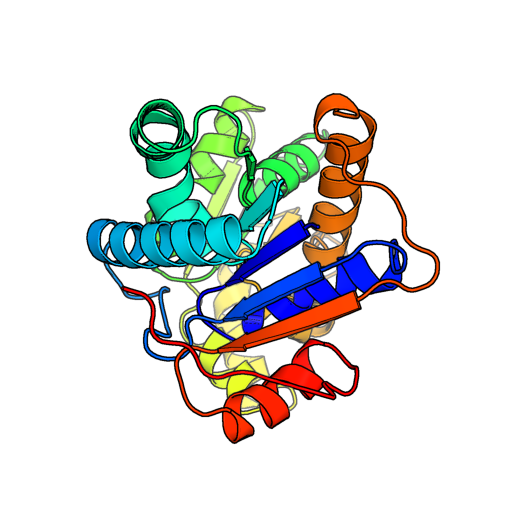0.132 1.00 94.62 153 ILE A C 1
ATOM 1180 O O . ILE A 1 153 ? 7.119 -10.091 9.862 1.00 94.62 153 ILE A O 1
ATOM 1184 N N . GLU A 1 154 ? 8.081 -8.057 9.757 1.00 91.38 154 GLU A N 1
ATOM 1185 C CA . GLU A 1 154 ? 9.233 -8.477 8.945 1.00 91.38 154 GLU A CA 1
ATOM 1186 C C . GLU A 1 154 ? 10.160 -9.449 9.688 1.00 91.38 154 GLU A C 1
ATOM 1188 O O . GLU A 1 154 ? 10.681 -10.371 9.075 1.00 91.38 154 GLU A O 1
ATOM 1193 N N . GLU A 1 155 ? 10.275 -9.334 11.014 1.00 92.38 155 GLU A N 1
ATOM 1194 C CA . GLU A 1 155 ? 11.002 -10.294 11.862 1.00 92.38 155 GLU A CA 1
ATOM 1195 C C . GLU A 1 155 ? 10.192 -11.571 12.173 1.00 92.38 155 GLU A C 1
ATOM 1197 O O . GLU A 1 155 ? 10.612 -12.409 12.971 1.00 92.38 155 GLU A O 1
ATOM 1202 N N . ASN A 1 156 ? 8.999 -11.736 11.586 1.00 91.75 156 ASN A N 1
ATOM 1203 C CA . ASN A 1 156 ? 8.088 -12.862 11.827 1.00 91.75 156 ASN A CA 1
ATOM 1204 C C . ASN A 1 156 ? 7.684 -13.031 13.313 1.00 91.75 156 ASN A C 1
ATOM 1206 O O . ASN A 1 156 ? 7.439 -14.132 13.819 1.00 91.75 156 ASN A O 1
ATOM 1210 N N . TRP A 1 157 ? 7.557 -11.925 14.054 1.00 96.00 157 TRP A N 1
ATOM 1211 C CA . TRP A 1 157 ? 7.148 -11.917 15.468 1.00 96.00 157 TRP A CA 1
ATOM 1212 C C . TRP A 1 157 ? 5.626 -11.882 15.656 1.00 96.00 157 TRP A C 1
ATOM 1214 O O . TRP A 1 157 ? 5.127 -11.519 16.723 1.00 96.00 157 TRP A O 1
ATOM 1224 N N . LEU A 1 158 ? 4.851 -12.303 14.654 1.00 93.50 158 LEU A N 1
ATOM 1225 C CA . LEU A 1 158 ? 3.383 -12.228 14.660 1.00 93.50 158 LEU A CA 1
ATOM 1226 C C . LEU A 1 158 ? 2.746 -12.919 15.876 1.00 93.50 158 LEU A C 1
ATOM 1228 O O . LEU A 1 158 ? 1.780 -12.423 16.448 1.00 93.50 158 LEU A O 1
ATOM 1232 N N . LYS A 1 159 ? 3.312 -14.054 16.306 1.00 94.06 159 LYS A N 1
ATOM 1233 C CA . LYS A 1 159 ? 2.791 -14.870 17.419 1.00 94.06 159 LYS A CA 1
ATOM 1234 C C . LYS A 1 159 ? 3.415 -14.536 18.781 1.00 94.06 159 LYS A C 1
ATOM 1236 O O . LYS A 1 159 ? 3.085 -15.185 19.774 1.00 94.06 159 LYS A O 1
ATOM 1241 N N . LYS A 1 160 ? 4.324 -13.559 18.845 1.00 96.50 160 LYS A N 1
ATOM 1242 C CA . LYS A 1 160 ? 5.073 -13.219 20.061 1.00 96.50 160 LYS A CA 1
ATOM 1243 C C . LYS A 1 160 ? 4.219 -12.375 21.034 1.00 96.50 160 LYS A C 1
ATOM 1245 O O . LYS A 1 160 ? 3.455 -11.510 20.585 1.00 96.50 160 LYS A O 1
ATOM 1250 N N . PRO A 1 161 ? 4.303 -12.600 22.363 1.00 96.62 161 PRO A N 1
ATOM 1251 C CA . PRO A 1 161 ? 3.588 -11.802 23.368 1.00 96.62 161 PRO A CA 1
ATOM 1252 C C . PRO A 1 161 ? 3.799 -10.283 23.247 1.00 96.62 161 PRO A C 1
ATOM 1254 O O . PRO A 1 161 ? 2.860 -9.510 23.458 1.00 96.62 161 PRO A O 1
ATOM 1257 N N . GLU A 1 162 ? 4.998 -9.863 22.855 1.00 95.88 162 GLU A N 1
ATOM 1258 C CA . GLU A 1 162 ? 5.429 -8.480 22.653 1.00 95.88 162 GLU A CA 1
ATOM 1259 C C . GLU A 1 162 ? 4.575 -7.791 21.585 1.00 95.88 162 GLU A C 1
ATOM 1261 O O . GLU A 1 162 ? 4.002 -6.728 21.836 1.00 95.88 162 GLU A O 1
ATOM 1266 N N . THR A 1 163 ? 4.392 -8.440 20.430 1.00 96.62 163 THR A N 1
ATOM 1267 C CA . THR A 1 163 ? 3.544 -7.948 19.332 1.00 96.62 163 THR A CA 1
ATOM 1268 C C . THR A 1 163 ? 2.109 -7.755 19.795 1.00 96.62 163 THR A C 1
ATOM 1270 O O . THR A 1 163 ? 1.508 -6.702 19.572 1.00 96.62 163 THR A O 1
ATOM 1273 N N . LYS A 1 164 ? 1.562 -8.724 20.537 1.00 96.50 164 LYS A N 1
ATOM 1274 C CA . LYS A 1 164 ? 0.205 -8.636 21.091 1.00 96.50 164 LYS A CA 1
ATOM 1275 C C . LYS A 1 164 ? 0.064 -7.493 22.100 1.00 96.50 164 LYS A C 1
ATOM 1277 O O . LYS A 1 164 ? -0.975 -6.829 22.129 1.00 96.50 164 LYS A O 1
ATOM 1282 N N . MET A 1 165 ? 1.076 -7.253 22.934 1.00 97.81 165 MET A N 1
ATOM 1283 C CA . MET A 1 165 ? 1.088 -6.151 23.900 1.00 97.81 165 MET A CA 1
ATOM 1284 C C . MET A 1 165 ? 1.153 -4.788 23.200 1.00 97.81 165 MET A C 1
ATOM 1286 O O . MET A 1 165 ? 0.358 -3.899 23.514 1.00 97.81 165 MET A O 1
ATOM 1290 N N . ILE A 1 166 ? 2.047 -4.639 22.222 1.00 98.19 166 ILE A N 1
ATOM 1291 C CA . ILE A 1 166 ? 2.208 -3.418 21.422 1.00 98.19 166 ILE A CA 1
ATOM 1292 C C . ILE A 1 166 ? 0.919 -3.108 20.657 1.00 98.19 166 ILE A C 1
ATOM 1294 O O . ILE A 1 166 ? 0.424 -1.979 20.709 1.00 98.19 166 ILE A O 1
ATOM 1298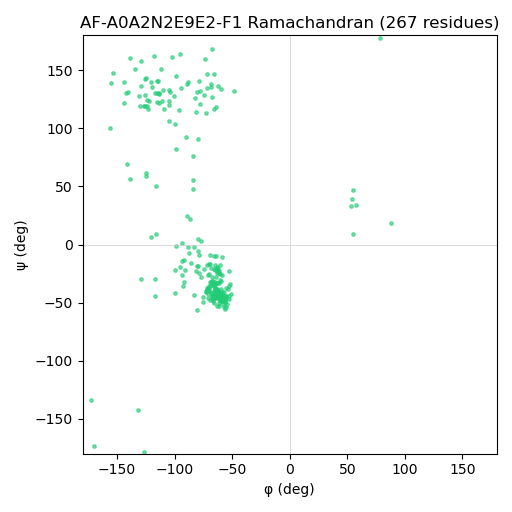 N N . LEU A 1 167 ? 0.315 -4.118 20.029 1.00 97.81 167 LEU A N 1
ATOM 1299 C CA . LEU A 1 167 ? -0.939 -3.967 19.301 1.00 97.81 167 LEU A CA 1
ATOM 1300 C C . LEU A 1 167 ? -2.076 -3.510 20.222 1.00 97.81 167 LEU A C 1
ATOM 1302 O O . LEU A 1 167 ? -2.773 -2.543 19.916 1.00 97.81 167 LEU A O 1
ATOM 1306 N N . LYS A 1 168 ? -2.225 -4.127 21.402 1.00 98.06 168 LYS A N 1
ATOM 1307 C CA . LYS A 1 168 ? -3.193 -3.678 22.418 1.00 98.06 168 LYS A CA 1
ATOM 1308 C C . LYS A 1 168 ? -2.948 -2.232 22.852 1.00 98.06 168 LYS A C 1
ATOM 1310 O O . LYS A 1 168 ? -3.914 -1.488 23.012 1.00 98.06 168 LYS A O 1
ATOM 1315 N N . LYS A 1 169 ? -1.686 -1.826 23.038 1.00 98.25 169 LYS A N 1
ATOM 1316 C CA . LYS A 1 169 ? -1.325 -0.455 23.432 1.00 98.25 169 LYS A CA 1
ATOM 1317 C C . LYS A 1 169 ? -1.751 0.562 22.375 1.00 98.25 169 LYS A C 1
ATOM 1319 O O . LYS A 1 169 ? -2.369 1.562 22.733 1.00 98.25 169 LYS A O 1
ATOM 1324 N N . TYR A 1 170 ? -1.484 0.298 21.095 1.00 98.25 170 TYR A N 1
ATOM 1325 C CA . TYR A 1 170 ? -1.928 1.175 20.008 1.00 98.25 170 TYR A CA 1
ATOM 1326 C C . TYR A 1 170 ? -3.455 1.218 19.882 1.00 98.25 170 TYR A C 1
ATOM 1328 O O . TYR A 1 170 ? -4.036 2.299 19.813 1.00 98.25 170 TYR A O 1
ATOM 1336 N N . LEU A 1 171 ? -4.118 0.060 19.922 1.00 98.38 171 LEU A N 1
ATOM 1337 C CA . LEU A 1 171 ? -5.565 -0.034 19.708 1.00 98.38 171 LEU A CA 1
ATOM 1338 C C . LEU A 1 171 ? -6.405 0.469 20.890 1.00 98.38 171 LEU A C 1
ATOM 1340 O O . LEU A 1 171 ? -7.559 0.857 20.700 1.00 98.38 171 LEU A O 1
ATOM 1344 N N . ARG A 1 172 ? -5.841 0.529 22.106 1.00 98.06 172 ARG A N 1
ATOM 1345 C CA . ARG A 1 172 ? -6.524 1.080 23.290 1.00 98.06 172 ARG A CA 1
ATOM 1346 C C . ARG A 1 172 ? -7.047 2.496 23.044 1.00 98.06 172 ARG A C 1
ATOM 1348 O O . ARG A 1 172 ? -8.153 2.797 23.482 1.00 98.06 172 ARG A O 1
ATOM 1355 N N . PHE A 1 173 ? -6.291 3.325 22.323 1.00 96.94 173 PHE A N 1
ATOM 1356 C CA . PHE A 1 173 ? -6.704 4.681 21.953 1.00 96.94 173 PHE A CA 1
ATOM 1357 C C . PHE A 1 173 ? -8.057 4.687 21.223 1.00 96.94 173 PHE A C 1
ATOM 1359 O O . PHE A 1 173 ? -8.991 5.361 21.652 1.00 96.94 173 PHE A O 1
ATOM 1366 N N . PHE A 1 174 ? -8.198 3.860 20.186 1.00 98.25 174 PHE A N 1
ATOM 1367 C CA . PHE A 1 174 ? -9.422 3.776 19.388 1.00 98.25 174 PHE A CA 1
ATOM 1368 C C . PHE A 1 174 ? -10.585 3.138 20.150 1.00 98.25 174 PHE A C 1
ATOM 1370 O O . PHE A 1 174 ? -11.721 3.588 20.017 1.00 98.25 174 PHE A O 1
ATOM 1377 N N . LYS A 1 175 ? -10.316 2.142 21.009 1.00 96.81 175 LYS A N 1
ATOM 1378 C CA . LYS A 1 175 ? -11.357 1.558 21.873 1.00 96.81 175 LYS A CA 1
ATOM 1379 C C . LYS A 1 175 ? -11.915 2.571 22.866 1.00 96.81 175 LYS A C 1
ATOM 1381 O O . LYS A 1 175 ? -13.128 2.657 23.014 1.00 96.81 175 LYS A O 1
ATOM 1386 N N . MET A 1 176 ? -11.052 3.350 23.522 1.00 97.31 176 MET A N 1
ATOM 1387 C CA . MET A 1 176 ? -11.484 4.388 24.467 1.00 97.31 176 MET A CA 1
ATOM 1388 C C . MET A 1 176 ? -12.300 5.483 23.777 1.00 97.31 176 MET A C 1
ATOM 1390 O O . MET A 1 176 ? -13.230 6.019 24.369 1.00 97.31 176 MET A O 1
ATOM 1394 N N . LYS A 1 177 ? -11.979 5.787 22.517 1.00 97.81 177 LYS A N 1
ATOM 1395 C CA . LYS A 1 177 ? -12.723 6.743 21.692 1.00 97.81 177 LYS A CA 1
ATOM 1396 C C . LYS A 1 177 ? -13.958 6.147 21.013 1.00 97.81 177 LYS A C 1
ATOM 1398 O O . LYS A 1 177 ? -14.683 6.899 20.371 1.00 97.81 177 LYS A O 1
ATOM 1403 N N . GLN A 1 178 ? -14.223 4.850 21.193 1.00 97.50 178 GLN A N 1
ATOM 1404 C CA . GLN A 1 178 ? -15.356 4.129 20.604 1.00 97.50 178 GLN A CA 1
ATOM 1405 C C . GLN A 1 178 ? -15.413 4.262 19.077 1.00 97.50 178 GLN A C 1
ATOM 1407 O O . GLN A 1 178 ? -16.451 4.565 18.503 1.00 97.50 178 GLN A O 1
ATOM 1412 N N . VAL A 1 179 ? -14.268 4.069 18.421 1.00 98.19 179 VAL A N 1
ATOM 1413 C CA . VAL A 1 179 ? -14.204 3.988 16.959 1.00 98.19 179 VAL A CA 1
ATOM 1414 C C . VAL A 1 179 ? -15.064 2.832 16.443 1.00 98.19 179 VAL A C 1
ATOM 1416 O O . VAL A 1 179 ? -14.956 1.705 16.933 1.00 98.19 179 VAL A O 1
ATOM 1419 N N . GLU A 1 180 ? -15.860 3.108 15.414 1.00 98.50 180 GLU A N 1
ATOM 1420 C CA . GLU A 1 180 ? -16.794 2.162 14.793 1.00 98.50 180 GLU A CA 1
ATOM 1421 C C . GLU A 1 180 ? -16.186 1.469 13.573 1.00 98.50 180 GLU A C 1
ATOM 1423 O O . GLU A 1 180 ? -16.641 0.396 13.183 1.00 98.50 180 GLU A O 1
ATOM 1428 N N . ALA A 1 181 ? -15.129 2.040 12.992 1.00 98.38 181 ALA A N 1
ATOM 1429 C CA . ALA A 1 181 ? -14.417 1.450 11.864 1.00 98.38 181 ALA A CA 1
ATOM 1430 C C . ALA A 1 181 ? -12.911 1.703 11.937 1.00 98.38 181 ALA A C 1
ATOM 1432 O O . ALA A 1 181 ? -12.500 2.803 12.282 1.00 98.38 181 ALA A O 1
ATOM 1433 N N . LEU A 1 182 ? -12.076 0.726 11.592 1.00 98.62 182 LEU A N 1
ATOM 1434 C CA . LEU A 1 182 ? -10.620 0.855 11.611 1.00 98.62 182 LEU A CA 1
ATOM 1435 C C . LEU A 1 182 ? -10.020 0.524 10.242 1.00 98.62 182 LEU A C 1
ATOM 1437 O O . LEU A 1 182 ? -10.201 -0.582 9.730 1.00 98.62 182 LEU A O 1
ATOM 1441 N N . VAL A 1 183 ? -9.260 1.468 9.692 1.00 98.44 183 VAL A N 1
ATOM 1442 C CA . VAL A 1 183 ? -8.487 1.319 8.455 1.00 98.44 183 VAL A CA 1
ATOM 1443 C C . VAL A 1 183 ? -7.050 0.903 8.765 1.00 98.44 183 VAL A C 1
ATOM 1445 O O . VAL A 1 183 ? -6.387 1.472 9.639 1.00 98.44 183 VAL A O 1
ATOM 1448 N N . LEU A 1 184 ? -6.561 -0.079 8.005 1.00 98.00 184 LEU A N 1
ATOM 1449 C CA . LEU A 1 184 ? -5.193 -0.591 8.061 1.00 98.00 184 LEU A CA 1
ATOM 1450 C C . LEU A 1 184 ? -4.345 0.029 6.938 1.00 98.00 184 LEU A C 1
ATOM 1452 O O . LEU A 1 184 ? -4.151 -0.569 5.882 1.00 98.00 184 LEU A O 1
ATOM 1456 N N . ALA A 1 185 ? -3.839 1.241 7.163 1.00 97.50 185 ALA A N 1
ATOM 1457 C CA . ALA A 1 185 ? -3.116 2.050 6.178 1.00 97.50 185 ALA A CA 1
ATOM 1458 C C . ALA A 1 185 ? -1.618 1.690 6.075 1.00 97.50 185 ALA A C 1
ATOM 1460 O O . ALA A 1 185 ? -0.734 2.549 6.123 1.00 97.50 185 ALA A O 1
ATOM 1461 N N . CYS A 1 186 ? -1.318 0.396 5.972 1.00 96.44 186 CYS A N 1
ATOM 1462 C CA . CYS A 1 186 ? 0.020 -0.134 5.722 1.00 96.44 186 CYS A CA 1
ATOM 1463 C C . CYS A 1 186 ? -0.096 -1.510 5.066 1.00 96.44 186 CYS A C 1
ATOM 1465 O O . CYS A 1 186 ? -0.916 -2.327 5.485 1.00 96.44 186 CYS A O 1
ATOM 1467 N N . THR A 1 187 ? 0.756 -1.784 4.081 1.00 95.19 187 THR A N 1
ATOM 1468 C CA . THR A 1 187 ? 0.741 -3.034 3.310 1.00 95.19 187 THR A CA 1
ATOM 1469 C C . THR A 1 187 ? 1.091 -4.267 4.151 1.00 95.19 187 THR A C 1
ATOM 1471 O O . THR A 1 187 ? 0.667 -5.368 3.820 1.00 95.19 187 THR A O 1
ATOM 1474 N N . HIS A 1 188 ? 1.765 -4.098 5.293 1.00 95.69 188 HIS A N 1
ATOM 1475 C CA . HIS A 1 188 ? 2.069 -5.184 6.236 1.00 95.69 188 HIS A CA 1
ATOM 1476 C C . HIS A 1 188 ? 0.892 -5.574 7.140 1.00 95.69 188 HIS A C 1
ATOM 1478 O O . HIS A 1 188 ? 0.838 -6.687 7.656 1.00 95.69 188 HIS A O 1
ATOM 1484 N N . TYR A 1 189 ? -0.060 -4.674 7.389 1.00 96.62 189 TYR A N 1
ATOM 1485 C CA . TYR A 1 189 ? -1.068 -4.881 8.437 1.00 96.62 189 TYR A CA 1
ATOM 1486 C C . TYR A 1 189 ? -2.125 -5.971 8.168 1.00 96.62 189 TYR A C 1
ATOM 1488 O O . TYR A 1 189 ? -2.700 -6.429 9.163 1.00 96.62 189 TYR A O 1
ATOM 1496 N N . PRO A 1 190 ? -2.352 -6.476 6.933 1.00 94.44 190 PRO A N 1
ATOM 1497 C CA . PRO A 1 190 ? -3.166 -7.674 6.718 1.00 94.44 190 PRO A CA 1
ATOM 1498 C C . PRO A 1 190 ? -2.743 -8.876 7.580 1.00 94.44 190 PRO A C 1
ATOM 1500 O O . PRO A 1 190 ? -3.606 -9.582 8.103 1.00 94.44 190 PRO A O 1
ATOM 1503 N N . PHE A 1 191 ? -1.445 -9.046 7.871 1.00 94.69 191 PHE A N 1
ATOM 1504 C CA . PHE A 1 191 ? -0.949 -10.113 8.758 1.00 94.69 191 PHE A CA 1
ATOM 1505 C C . PHE A 1 191 ? -1.457 -10.015 10.202 1.00 94.69 191 PHE A C 1
ATOM 1507 O O . PHE A 1 191 ? -1.543 -11.020 10.907 1.00 94.69 191 PHE A O 1
ATOM 1514 N N . LEU A 1 192 ? -1.829 -8.814 10.649 1.00 96.25 192 LEU A N 1
ATOM 1515 C CA . LEU A 1 192 ? -2.364 -8.562 11.986 1.00 96.25 192 LEU A CA 1
ATOM 1516 C C . LEU A 1 192 ? -3.896 -8.471 12.000 1.00 96.25 192 LEU A C 1
ATOM 1518 O O . LEU A 1 192 ? -4.482 -8.320 13.073 1.00 96.25 192 LEU A O 1
ATOM 1522 N N . LEU A 1 193 ? -4.572 -8.587 10.850 1.00 96.00 193 LEU A N 1
ATOM 1523 C CA . LEU A 1 193 ? -6.015 -8.351 10.707 1.00 96.00 193 LEU A CA 1
ATOM 1524 C C . LEU A 1 193 ? -6.847 -9.163 11.708 1.00 96.00 193 LEU A C 1
ATOM 1526 O O . LEU A 1 193 ? -7.754 -8.625 12.347 1.00 96.00 193 LEU A O 1
ATOM 1530 N N . LYS A 1 194 ? -6.521 -10.450 11.890 1.00 96.19 194 LYS A N 1
ATOM 1531 C CA . LYS A 1 194 ? -7.227 -11.341 12.826 1.00 96.19 194 LYS A CA 1
ATOM 1532 C C . LYS A 1 194 ? -7.088 -10.877 14.278 1.00 96.19 194 LYS A C 1
ATOM 1534 O O . LYS A 1 194 ? -8.082 -10.836 15.007 1.00 96.19 194 LYS A O 1
ATOM 1539 N N . ASP A 1 195 ? -5.882 -10.504 14.695 1.00 97.38 195 ASP A N 1
ATOM 1540 C CA . ASP A 1 195 ? -5.623 -10.036 16.058 1.00 97.38 195 ASP A CA 1
ATOM 1541 C C . ASP A 1 195 ? -6.219 -8.651 16.305 1.00 97.38 195 ASP A C 1
ATOM 1543 O O . ASP A 1 195 ? -6.811 -8.416 17.361 1.00 97.38 195 ASP A O 1
ATOM 1547 N N . ILE A 1 196 ? -6.160 -7.761 15.313 1.00 98.00 196 ILE A N 1
ATOM 1548 C CA . ILE A 1 196 ? -6.792 -6.440 15.360 1.00 98.00 196 ILE A CA 1
ATOM 1549 C C . ILE A 1 196 ? -8.310 -6.583 15.505 1.00 98.00 196 ILE A C 1
ATOM 1551 O O . ILE A 1 196 ? -8.880 -6.005 16.433 1.00 98.00 196 ILE A O 1
ATOM 1555 N N . LYS A 1 197 ? -8.964 -7.406 14.670 1.00 97.88 197 LYS A N 1
ATOM 1556 C CA . LYS A 1 197 ? -10.406 -7.709 14.773 1.00 97.88 197 LYS A CA 1
ATOM 1557 C C . LYS A 1 197 ? -10.768 -8.246 16.157 1.00 97.88 197 LYS A C 1
ATOM 1559 O O . LYS A 1 197 ? -11.736 -7.791 16.765 1.00 97.88 197 LYS A O 1
ATOM 1564 N N . LYS A 1 198 ? -9.963 -9.165 16.702 1.00 97.44 198 LYS A N 1
ATOM 1565 C CA . LYS A 1 198 ? -10.169 -9.715 18.051 1.00 97.44 198 LYS A CA 1
ATOM 1566 C C . LYS A 1 198 ? -10.041 -8.649 19.143 1.00 97.44 198 LYS A C 1
ATOM 1568 O O . LYS A 1 198 ? -10.831 -8.652 20.085 1.00 97.44 198 LYS A O 1
ATOM 1573 N N . ILE A 1 199 ? -9.058 -7.753 19.046 1.00 97.62 199 ILE A N 1
ATOM 1574 C CA . ILE A 1 199 ? -8.823 -6.702 20.046 1.00 97.62 199 ILE A CA 1
ATOM 1575 C C . ILE A 1 199 ? -9.913 -5.629 19.984 1.00 97.62 199 ILE A C 1
ATOM 1577 O O . ILE A 1 199 ? -10.437 -5.247 21.035 1.00 97.62 199 ILE A O 1
ATOM 1581 N N . MET A 1 200 ? -10.261 -5.153 18.787 1.00 98.06 200 MET A N 1
ATOM 1582 C CA . MET A 1 200 ? -11.280 -4.118 18.589 1.00 98.06 200 MET A CA 1
ATOM 1583 C C . MET A 1 200 ? -12.686 -4.632 18.922 1.00 98.06 200 MET A C 1
ATOM 1585 O O . MET A 1 200 ? -13.468 -3.916 19.549 1.00 98.06 200 MET A O 1
ATOM 1589 N N . GLY A 1 201 ? -12.959 -5.908 18.638 1.00 96.94 201 GLY A N 1
ATOM 1590 C CA . GLY A 1 201 ? -14.232 -6.560 18.926 1.00 96.94 201 GLY A CA 1
ATOM 1591 C C . GLY A 1 201 ? -15.323 -6.215 17.909 1.00 96.94 201 GLY A C 1
ATOM 1592 O O . GLY A 1 201 ? -15.126 -5.427 16.992 1.00 96.94 201 GLY A O 1
ATOM 1593 N N . ARG A 1 202 ? -16.511 -6.807 18.085 1.00 95.19 202 ARG A N 1
ATOM 1594 C CA . ARG A 1 202 ? -17.610 -6.766 17.097 1.00 95.19 202 ARG A CA 1
ATOM 1595 C C . ARG A 1 202 ? -18.211 -5.378 16.838 1.00 95.19 202 ARG A C 1
ATOM 1597 O O . ARG A 1 202 ? -18.901 -5.210 15.845 1.00 95.19 202 ARG A O 1
ATOM 1604 N N . LYS A 1 203 ? -17.976 -4.406 17.726 1.00 94.31 203 LYS A N 1
ATOM 1605 C CA . LYS A 1 203 ? -18.484 -3.030 17.584 1.00 94.31 203 LYS A CA 1
ATOM 1606 C C . LYS A 1 203 ? -17.651 -2.169 16.626 1.00 94.31 203 LYS A C 1
ATOM 1608 O O . LYS A 1 203 ? -18.022 -1.032 16.380 1.00 94.31 203 LYS A O 1
ATOM 1613 N N . CYS A 1 204 ? -16.528 -2.688 16.132 1.00 98.06 204 CYS A N 1
ATOM 1614 C CA . CYS A 1 204 ? -15.650 -1.978 15.218 1.00 98.06 204 CYS A CA 1
ATOM 1615 C C . CYS A 1 204 ? -15.425 -2.815 13.954 1.00 98.06 204 CYS A C 1
ATOM 1617 O O . CYS A 1 204 ? -14.890 -3.926 14.017 1.00 98.06 204 CYS A O 1
ATOM 1619 N N . LEU A 1 205 ? -15.826 -2.274 12.808 1.00 98.19 205 LEU A N 1
ATOM 1620 C CA . LEU A 1 205 ? -15.535 -2.834 11.496 1.00 98.19 205 LEU A CA 1
ATOM 1621 C C . LEU A 1 205 ? -14.058 -2.603 11.165 1.00 98.19 205 LEU A C 1
ATOM 1623 O O . LEU A 1 205 ? -13.635 -1.474 10.959 1.00 98.19 205 LEU A O 1
ATOM 1627 N N . VAL A 1 206 ? -13.257 -3.661 11.087 1.00 98.19 206 VAL A N 1
ATOM 1628 C CA . VAL A 1 206 ? -11.865 -3.548 10.623 1.00 98.19 206 VAL A CA 1
ATOM 1629 C C . VAL A 1 206 ? -11.822 -3.886 9.139 1.00 98.19 206 VAL A C 1
ATOM 1631 O O . VAL A 1 206 ? -12.120 -5.028 8.770 1.00 98.19 206 VAL A O 1
ATOM 1634 N N . PHE A 1 207 ? -11.464 -2.899 8.317 1.00 96.75 207 PHE A N 1
ATOM 1635 C CA . PHE A 1 207 ? -11.439 -3.029 6.863 1.00 96.75 207 PHE A CA 1
ATOM 1636 C C . PHE A 1 207 ? -10.342 -3.988 6.399 1.00 96.75 207 PHE A C 1
ATOM 1638 O O . PHE A 1 207 ? -9.218 -3.971 6.904 1.00 96.75 207 PHE A O 1
ATOM 1645 N N . ASP A 1 208 ? -10.692 -4.814 5.417 1.00 93.31 208 ASP A N 1
ATOM 1646 C CA . ASP A 1 208 ? -9.752 -5.646 4.675 1.00 93.31 208 ASP A CA 1
ATOM 1647 C C . ASP A 1 208 ? -9.251 -4.852 3.466 1.00 93.31 208 ASP A C 1
ATOM 1649 O O . ASP A 1 208 ? -9.904 -4.793 2.424 1.00 93.31 208 ASP A O 1
ATOM 1653 N N . THR A 1 209 ? -8.133 -4.149 3.641 1.00 92.81 209 THR A N 1
ATOM 1654 C CA . THR A 1 209 ? -7.631 -3.215 2.629 1.00 92.81 209 THR A CA 1
ATOM 1655 C C . THR A 1 209 ? -7.160 -3.923 1.362 1.00 92.81 209 THR A C 1
ATOM 1657 O O . THR A 1 209 ? -7.354 -3.371 0.285 1.00 92.81 209 THR A O 1
ATOM 1660 N N . GLU A 1 210 ? -6.637 -5.151 1.455 1.00 90.44 210 GLU A N 1
ATOM 1661 C CA . GLU A 1 210 ? -6.249 -5.967 0.292 1.00 90.44 210 GLU A CA 1
ATOM 1662 C C . GLU A 1 210 ? -7.446 -6.191 -0.636 1.00 90.44 210 GLU A C 1
ATOM 1664 O O . GLU A 1 210 ? -7.379 -5.887 -1.831 1.00 90.44 210 GLU A O 1
ATOM 1669 N N . LYS A 1 211 ? -8.569 -6.650 -0.069 1.00 91.25 211 LYS A N 1
ATOM 1670 C CA . LYS A 1 211 ? -9.779 -6.929 -0.845 1.00 91.25 211 LYS A CA 1
ATOM 1671 C C . LYS A 1 211 ? -10.349 -5.669 -1.495 1.00 91.25 211 LYS A C 1
ATOM 1673 O O . LYS A 1 211 ? -10.660 -5.679 -2.682 1.00 91.25 211 LYS A O 1
ATOM 1678 N N . ILE A 1 212 ? -10.422 -4.576 -0.735 1.00 95.75 212 ILE A N 1
ATOM 1679 C CA . ILE A 1 212 ? -10.952 -3.290 -1.214 1.00 95.75 212 ILE A CA 1
ATOM 1680 C C . ILE A 1 212 ? -10.131 -2.762 -2.390 1.00 95.75 212 ILE A C 1
ATOM 1682 O O . ILE A 1 212 ? -10.695 -2.327 -3.391 1.00 95.75 212 ILE A O 1
ATOM 1686 N N . ILE A 1 213 ? -8.799 -2.796 -2.275 1.00 96.19 213 ILE A N 1
ATOM 1687 C CA . ILE A 1 213 ? -7.907 -2.317 -3.334 1.00 96.19 213 ILE A CA 1
ATOM 1688 C C . ILE A 1 213 ? -8.090 -3.166 -4.595 1.00 96.19 213 ILE A C 1
ATOM 1690 O O . ILE A 1 213 ? -8.209 -2.591 -5.673 1.00 96.19 213 ILE A O 1
ATOM 1694 N N . SER A 1 214 ? -8.154 -4.497 -4.465 1.00 95.88 214 SER A N 1
ATOM 1695 C CA . SER A 1 214 ? -8.403 -5.410 -5.592 1.00 95.88 214 SER A CA 1
ATOM 1696 C C . SER A 1 214 ? -9.703 -5.067 -6.317 1.00 95.88 214 SER A C 1
ATOM 1698 O O . SER A 1 214 ? -9.679 -4.738 -7.504 1.00 95.88 214 SER A O 1
ATOM 1700 N N . ASP A 1 215 ? -10.821 -5.017 -5.591 1.00 95.88 215 ASP A N 1
ATOM 1701 C CA . ASP A 1 215 ? -12.143 -4.780 -6.182 1.00 95.88 215 ASP A CA 1
ATOM 1702 C C . ASP A 1 215 ? -12.223 -3.435 -6.906 1.00 95.88 215 ASP A C 1
ATOM 1704 O O . ASP A 1 215 ? -12.668 -3.354 -8.052 1.00 95.88 215 ASP A O 1
ATOM 1708 N N . ARG A 1 216 ? -11.745 -2.366 -6.264 1.00 96.00 216 ARG A N 1
ATOM 1709 C CA . ARG A 1 216 ? -11.790 -1.011 -6.830 1.00 96.00 216 ARG A CA 1
ATOM 1710 C C . ARG A 1 216 ? -10.854 -0.850 -8.020 1.00 96.00 216 ARG A C 1
ATOM 1712 O O . ARG A 1 216 ? -11.178 -0.128 -8.960 1.00 96.00 216 ARG A O 1
ATOM 1719 N N . PHE A 1 217 ? -9.702 -1.510 -7.989 1.00 96.12 217 PHE A N 1
ATOM 1720 C CA . PHE A 1 217 ? -8.750 -1.460 -9.085 1.00 96.12 217 PHE A CA 1
ATOM 1721 C C . PHE A 1 217 ? -9.281 -2.155 -10.340 1.00 96.12 217 PHE A C 1
ATOM 1723 O O . PHE A 1 217 ? -9.175 -1.599 -11.432 1.00 96.12 217 PHE A O 1
ATOM 1730 N N . PHE A 1 218 ? -9.890 -3.334 -10.207 1.00 96.31 218 PHE A N 1
ATOM 1731 C CA . PHE A 1 218 ? -10.443 -4.035 -11.366 1.00 96.31 218 PHE A CA 1
ATOM 1732 C C . PHE A 1 218 ? -11.767 -3.445 -11.848 1.00 96.31 218 PHE A C 1
ATOM 1734 O O . PHE A 1 218 ? -12.020 -3.464 -13.052 1.00 96.31 218 PHE A O 1
ATOM 1741 N N . ASP A 1 219 ? -12.561 -2.829 -10.968 1.00 96.12 219 ASP A N 1
ATOM 1742 C CA . ASP A 1 219 ? -13.658 -1.949 -11.388 1.00 96.12 219 ASP A CA 1
ATOM 1743 C C . ASP A 1 219 ? -13.142 -0.773 -12.234 1.00 96.12 219 ASP A C 1
ATOM 1745 O O . ASP A 1 219 ? -13.654 -0.525 -13.326 1.00 96.12 219 ASP A O 1
ATOM 1749 N N . TYR A 1 220 ? -12.083 -0.091 -11.779 1.00 96.38 220 TYR A N 1
ATOM 1750 C CA . TYR A 1 220 ? -11.428 0.956 -12.564 1.00 96.38 220 TYR A CA 1
ATOM 1751 C C . TYR A 1 220 ? -10.967 0.417 -13.919 1.00 96.38 220 TYR A C 1
ATOM 1753 O O . TYR A 1 220 ? -11.300 0.996 -14.948 1.00 96.38 220 TYR A O 1
ATOM 1761 N N . LEU A 1 221 ? -10.262 -0.714 -13.945 1.00 95.75 221 LEU A N 1
ATOM 1762 C CA . LEU A 1 221 ? -9.750 -1.277 -15.189 1.00 95.75 221 LEU A CA 1
ATOM 1763 C C . LEU A 1 221 ? -10.870 -1.592 -16.195 1.00 95.75 221 LEU A C 1
ATOM 1765 O O . LEU A 1 221 ? -10.741 -1.260 -17.369 1.00 95.75 221 LEU A O 1
ATOM 1769 N N . ASN A 1 222 ? -11.988 -2.160 -15.735 1.00 95.50 222 ASN A N 1
ATOM 1770 C CA . ASN A 1 222 ? -13.144 -2.456 -16.588 1.00 95.50 222 ASN A CA 1
ATOM 1771 C C . ASN A 1 222 ? -13.804 -1.193 -17.163 1.00 95.50 222 ASN A C 1
ATOM 1773 O O . ASN A 1 222 ? -14.331 -1.227 -18.273 1.00 95.50 222 ASN A O 1
ATOM 1777 N N . ARG A 1 223 ? -13.778 -0.078 -16.424 1.00 96.56 223 ARG A N 1
ATOM 1778 C CA . ARG A 1 223 ? -14.289 1.224 -16.882 1.00 96.56 223 ARG A CA 1
ATOM 1779 C C . ARG A 1 223 ? -13.331 1.965 -17.816 1.00 96.56 223 ARG A C 1
ATOM 1781 O O . ARG A 1 223 ? -13.737 2.975 -18.381 1.00 96.56 223 ARG A O 1
ATOM 1788 N N . HIS A 1 224 ? -12.103 1.471 -17.970 1.00 95.94 224 HIS A N 1
ATOM 1789 C CA . HIS A 1 224 ? -11.046 2.091 -18.763 1.00 95.94 224 HIS A CA 1
ATOM 1790 C C . HIS A 1 224 ? -10.468 1.131 -19.828 1.00 95.94 224 HIS A C 1
ATOM 1792 O O . HIS A 1 224 ? -9.263 0.839 -19.812 1.00 95.94 224 HIS A O 1
ATOM 1798 N N . PRO A 1 225 ? -11.298 0.613 -20.762 1.00 95.50 225 PRO A N 1
ATOM 1799 C CA . PRO A 1 225 ? -10.845 -0.308 -21.807 1.00 95.50 225 PRO A CA 1
ATOM 1800 C C . PRO A 1 225 ? -9.788 0.309 -22.738 1.00 95.50 225 PRO A C 1
ATOM 1802 O O . PRO A 1 225 ? -8.976 -0.416 -23.311 1.00 95.50 225 PRO A O 1
ATOM 1805 N N . GLU A 1 226 ? -9.729 1.641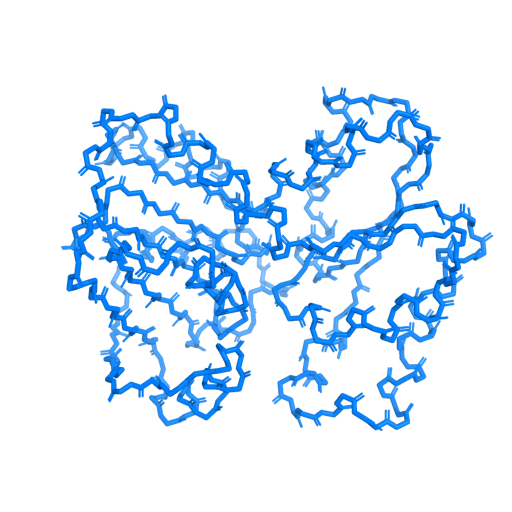 -22.845 1.00 95.00 226 GLU A N 1
ATOM 1806 C CA . GLU A 1 226 ? -8.729 2.377 -23.624 1.00 95.00 226 GLU A CA 1
ATOM 1807 C C . GLU A 1 226 ? -7.284 2.137 -23.161 1.00 95.00 226 GLU A C 1
ATOM 1809 O O . GLU A 1 226 ? -6.345 2.378 -23.919 1.00 95.00 226 GLU A O 1
ATOM 1814 N N . LEU A 1 227 ? -7.079 1.619 -21.943 1.00 94.25 227 LEU A N 1
ATOM 1815 C CA . LEU A 1 227 ? -5.753 1.228 -21.460 1.00 94.25 227 LEU A CA 1
ATOM 1816 C C . LEU A 1 227 ? -5.201 -0.003 -22.192 1.00 94.25 227 LEU A C 1
ATOM 1818 O O . LEU A 1 227 ? -3.998 -0.264 -22.114 1.00 94.25 227 LEU A O 1
ATOM 1822 N N . GLY A 1 228 ? -6.042 -0.773 -22.896 1.00 93.75 228 GLY A N 1
ATOM 1823 C CA . GLY A 1 228 ? -5.625 -1.943 -23.675 1.00 93.75 228 GLY A CA 1
ATOM 1824 C C . GLY A 1 228 ? -4.827 -2.949 -22.842 1.00 93.75 228 GLY A C 1
ATOM 1825 O O . GLY A 1 228 ? -3.780 -3.440 -23.281 1.00 93.75 228 GLY A O 1
ATOM 1826 N N . ILE A 1 229 ? -5.235 -3.151 -21.587 1.00 95.00 229 ILE A N 1
ATOM 1827 C CA . ILE A 1 229 ? -4.691 -4.171 -20.691 1.00 95.00 229 ILE A CA 1
ATOM 1828 C C . ILE A 1 229 ? -5.671 -5.334 -20.727 1.00 95.00 229 ILE A C 1
ATOM 1830 O O . ILE A 1 229 ? -6.741 -5.282 -20.128 1.00 95.00 229 ILE A O 1
ATOM 1834 N N . GLU A 1 230 ? -5.285 -6.374 -21.444 1.00 92.62 230 GLU A N 1
ATOM 1835 C CA . GLU A 1 230 ? -6.124 -7.541 -21.665 1.00 92.62 230 GLU A CA 1
ATOM 1836 C C . GLU A 1 230 ? -5.700 -8.698 -20.769 1.00 92.62 230 GLU A C 1
ATOM 1838 O O . GLU A 1 230 ? -4.587 -8.731 -20.229 1.00 92.62 230 GLU A O 1
ATOM 1843 N N . LYS A 1 231 ? -6.620 -9.648 -20.609 1.00 94.44 231 LYS A N 1
ATOM 1844 C CA . LYS A 1 231 ? -6.312 -10.913 -19.957 1.00 94.44 231 LYS A CA 1
ATOM 1845 C C . LYS A 1 231 ? -5.441 -11.769 -20.878 1.00 94.44 231 LYS A C 1
ATOM 1847 O O . LYS A 1 231 ? -5.598 -11.746 -22.093 1.00 94.44 231 LYS A O 1
ATOM 1852 N N . ASN A 1 232 ? -4.556 -12.548 -20.279 1.00 93.00 232 ASN A N 1
ATOM 1853 C CA . ASN A 1 232 ? -3.634 -13.464 -20.918 1.00 93.00 232 ASN A CA 1
ATOM 1854 C C . ASN A 1 232 ? -3.752 -14.835 -20.234 1.00 93.00 232 ASN A C 1
ATOM 1856 O O . ASN A 1 232 ? -3.474 -14.966 -19.040 1.00 93.00 232 ASN A O 1
ATOM 1860 N N . ASP A 1 233 ? -4.131 -15.867 -20.992 1.00 89.81 233 ASP A N 1
ATOM 1861 C CA . ASP A 1 233 ? -4.243 -17.249 -20.493 1.00 89.81 233 ASP A CA 1
ATOM 1862 C C . ASP A 1 233 ? -2.895 -17.824 -20.028 1.00 89.81 233 ASP A C 1
ATOM 1864 O O . ASP A 1 233 ? -2.842 -18.782 -19.257 1.00 89.81 233 ASP A O 1
ATOM 1868 N N . LYS A 1 234 ? -1.789 -17.217 -20.472 1.00 92.69 234 LYS A N 1
ATOM 1869 C CA . LYS A 1 234 ? -0.420 -17.502 -20.033 1.00 92.69 234 LYS A CA 1
ATOM 1870 C C . LYS A 1 234 ? 0.182 -16.278 -19.347 1.00 92.69 234 LYS A C 1
ATOM 1872 O O . LYS A 1 234 ? 1.272 -15.837 -19.712 1.00 92.69 234 LYS A O 1
ATOM 1877 N N . ALA A 1 235 ? -0.560 -15.725 -18.388 1.00 94.38 235 ALA A N 1
ATOM 1878 C CA . ALA A 1 235 ? -0.159 -14.553 -17.622 1.00 94.38 235 ALA A CA 1
ATOM 1879 C C . ALA A 1 235 ? 1.274 -14.677 -17.083 1.00 94.38 235 ALA A C 1
ATOM 1881 O O . ALA A 1 235 ? 1.660 -15.690 -16.491 1.00 94.38 235 ALA A O 1
ATOM 1882 N N . VAL A 1 236 ? 2.062 -13.623 -17.284 1.00 94.62 236 VAL A N 1
ATOM 1883 C CA . VAL A 1 236 ? 3.461 -13.552 -16.862 1.00 94.62 236 VAL A CA 1
ATOM 1884 C C . VAL A 1 236 ? 3.579 -12.679 -15.621 1.00 94.62 236 VAL A C 1
ATOM 1886 O O . VAL A 1 236 ? 3.093 -11.548 -15.592 1.00 94.62 236 VAL A O 1
ATOM 1889 N N . TYR A 1 237 ? 4.284 -13.183 -14.606 1.00 96.69 237 TYR A N 1
ATOM 1890 C CA . TYR A 1 237 ? 4.611 -12.428 -13.397 1.00 96.69 237 TYR A CA 1
ATOM 1891 C C . TYR A 1 237 ? 6.117 -12.203 -13.319 1.00 96.69 237 TYR A C 1
ATOM 1893 O O . TYR A 1 237 ? 6.893 -13.162 -13.299 1.00 96.69 237 TYR A O 1
ATOM 1901 N N . LYS A 1 238 ? 6.536 -10.940 -13.266 1.00 97.94 238 LYS A N 1
ATOM 1902 C CA . LYS A 1 238 ? 7.942 -10.553 -13.103 1.00 97.94 238 LYS A CA 1
ATOM 1903 C C . LYS A 1 238 ? 8.133 -9.841 -11.772 1.00 97.94 238 LYS A C 1
ATOM 1905 O O . LYS A 1 238 ? 7.300 -9.025 -11.383 1.00 97.94 238 LYS A O 1
ATOM 1910 N N . PHE A 1 239 ? 9.243 -10.126 -11.103 1.00 98.44 239 PHE A N 1
ATOM 1911 C CA . PHE A 1 239 ? 9.562 -9.566 -9.795 1.00 98.44 239 PHE A CA 1
ATOM 1912 C C . PHE A 1 239 ? 10.931 -8.901 -9.839 1.00 98.44 239 PHE A C 1
ATOM 1914 O O . PHE A 1 239 ? 11.917 -9.514 -10.248 1.00 98.44 239 PHE A O 1
ATOM 1921 N N . TYR A 1 240 ? 10.978 -7.656 -9.383 1.00 98.44 240 TYR A N 1
ATOM 1922 C CA . TYR A 1 240 ? 12.181 -6.847 -9.313 1.00 98.44 240 TYR A CA 1
ATOM 1923 C C . TYR A 1 240 ? 12.396 -6.348 -7.889 1.00 98.44 240 TYR A C 1
ATOM 1925 O O . TYR A 1 240 ? 11.445 -5.980 -7.192 1.00 98.44 240 TYR A O 1
ATOM 1933 N N . THR A 1 241 ? 13.656 -6.295 -7.473 1.00 98.25 241 THR A N 1
ATOM 1934 C CA . THR A 1 241 ? 14.063 -5.652 -6.221 1.00 98.25 241 THR A CA 1
ATOM 1935 C C . THR A 1 241 ? 15.281 -4.768 -6.444 1.00 98.25 241 THR A C 1
ATOM 1937 O O . THR A 1 241 ? 16.095 -5.038 -7.326 1.00 98.25 241 THR A O 1
ATOM 1940 N N . THR A 1 242 ? 15.430 -3.706 -5.657 1.00 97.88 242 THR A N 1
ATOM 1941 C CA . THR A 1 242 ? 16.616 -2.838 -5.728 1.00 97.88 242 THR A CA 1
ATOM 1942 C C . THR A 1 242 ? 17.776 -3.311 -4.853 1.00 97.88 242 THR A C 1
ATOM 1944 O O . THR A 1 242 ? 18.887 -2.792 -4.966 1.00 97.88 242 THR A O 1
ATOM 1947 N N . ASP A 1 243 ? 17.562 -4.331 -4.016 1.00 95.31 243 ASP A N 1
ATOM 1948 C CA . ASP A 1 243 ? 18.575 -4.826 -3.082 1.00 95.31 243 ASP A CA 1
ATOM 1949 C C . ASP A 1 243 ? 18.743 -6.359 -3.120 1.00 95.31 243 ASP A C 1
ATOM 1951 O O . ASP A 1 243 ? 18.781 -6.956 -4.196 1.00 95.31 243 ASP A O 1
ATOM 1955 N N . ASN A 1 244 ? 18.963 -7.003 -1.973 1.00 95.25 244 ASN A N 1
ATOM 1956 C CA . ASN A 1 244 ? 19.308 -8.413 -1.861 1.00 95.25 244 ASN A CA 1
ATOM 1957 C C . ASN A 1 244 ? 18.158 -9.327 -2.333 1.00 95.25 244 ASN A C 1
ATOM 1959 O O . ASN A 1 244 ? 17.090 -9.362 -1.719 1.00 95.25 244 ASN A O 1
ATOM 1963 N N . ILE A 1 245 ? 18.412 -10.098 -3.398 1.00 96.69 245 ILE A N 1
ATOM 1964 C CA . ILE A 1 245 ? 17.446 -11.028 -4.006 1.00 96.69 245 ILE A CA 1
ATOM 1965 C C . ILE A 1 245 ? 16.999 -12.113 -3.023 1.00 96.69 245 ILE A C 1
ATOM 1967 O O . ILE A 1 245 ? 15.807 -12.393 -2.947 1.00 96.69 245 ILE A O 1
ATOM 1971 N N . GLU A 1 246 ? 17.920 -12.708 -2.265 1.00 94.44 246 GLU A N 1
ATOM 1972 C CA . GLU A 1 246 ? 17.598 -13.817 -1.358 1.00 94.44 246 GLU A CA 1
ATOM 1973 C C . GLU A 1 246 ? 16.695 -13.354 -0.215 1.00 94.44 246 GLU A C 1
ATOM 1975 O O . GLU A 1 246 ? 15.654 -13.957 0.044 1.00 94.44 246 GLU A O 1
ATOM 1980 N N . LYS A 1 247 ? 17.017 -12.208 0.396 1.00 91.06 247 LYS A N 1
ATOM 1981 C CA . LYS A 1 247 ? 16.174 -11.598 1.432 1.00 91.06 247 LYS A CA 1
ATOM 1982 C C . LYS A 1 247 ? 14.807 -11.196 0.878 1.00 91.06 247 LYS A C 1
ATOM 1984 O O . LYS A 1 247 ? 13.791 -11.381 1.547 1.00 91.06 247 LYS A O 1
ATOM 1989 N N . PHE A 1 248 ? 14.769 -10.652 -0.343 1.00 95.38 248 PHE A N 1
ATOM 1990 C CA . PHE A 1 248 ? 13.507 -10.365 -1.021 1.00 95.38 248 PHE A CA 1
ATOM 1991 C C . PHE A 1 248 ? 12.701 -11.639 -1.254 1.00 95.38 248 PHE A C 1
ATOM 1993 O O . PHE A 1 248 ? 11.493 -11.616 -1.065 1.00 95.38 248 PHE A O 1
ATOM 2000 N N . LYS A 1 249 ? 13.339 -12.742 -1.652 1.00 95.62 249 LYS A N 1
ATOM 2001 C CA . LYS A 1 249 ? 12.666 -14.012 -1.922 1.00 95.62 249 LYS A CA 1
ATOM 2002 C C . LYS A 1 249 ? 12.067 -14.611 -0.657 1.00 95.62 249 LYS A C 1
ATOM 2004 O O . LYS A 1 249 ? 10.885 -14.929 -0.659 1.00 95.62 249 LYS A O 1
ATOM 2009 N N . GLU A 1 250 ? 12.850 -14.715 0.415 1.00 92.12 250 GLU A N 1
ATOM 2010 C CA . GLU A 1 250 ? 12.405 -15.289 1.690 1.00 92.12 250 GLU A CA 1
ATOM 2011 C C . GLU A 1 250 ? 11.176 -14.553 2.237 1.00 92.12 250 GLU A C 1
ATOM 2013 O O . GLU A 1 250 ? 10.129 -15.156 2.482 1.00 92.12 250 GLU A O 1
ATOM 2018 N N . LEU A 1 251 ? 11.271 -13.226 2.360 1.00 92.44 251 LEU A N 1
ATOM 2019 C CA . LEU A 1 251 ? 10.149 -12.413 2.819 1.00 92.44 251 LEU A CA 1
ATOM 2020 C C . LEU A 1 251 ? 9.041 -12.339 1.766 1.00 92.44 251 LEU A C 1
ATOM 2022 O O . LEU A 1 251 ? 7.863 -12.355 2.098 1.00 92.44 251 LEU A O 1
ATOM 2026 N N . GLY A 1 252 ? 9.385 -12.267 0.487 1.00 94.44 252 GLY A N 1
ATOM 2027 C CA . GLY A 1 252 ? 8.424 -12.098 -0.591 1.00 94.44 252 GLY A CA 1
ATOM 2028 C C . GLY A 1 252 ? 7.506 -13.301 -0.760 1.00 94.44 252 GLY A C 1
ATOM 2029 O O . GLY A 1 252 ? 6.300 -13.122 -0.903 1.00 94.44 252 GLY A O 1
ATOM 2030 N N . GLU A 1 253 ? 8.033 -14.522 -0.669 1.00 95.69 253 GLU A N 1
ATOM 2031 C CA . GLU A 1 253 ? 7.220 -15.744 -0.697 1.00 95.69 253 GLU A CA 1
ATOM 2032 C C . GLU A 1 253 ? 6.302 -15.842 0.529 1.00 95.69 253 GLU A C 1
ATOM 2034 O O . GLU A 1 253 ? 5.156 -16.282 0.402 1.00 95.69 253 GLU A O 1
ATOM 2039 N N . PHE A 1 254 ? 6.759 -15.364 1.693 1.00 93.75 254 PHE A N 1
ATOM 2040 C CA . PHE A 1 254 ? 5.919 -15.227 2.884 1.00 93.75 254 PHE A CA 1
ATOM 2041 C C . PHE A 1 254 ? 4.778 -14.216 2.672 1.00 93.75 254 PHE A C 1
ATOM 2043 O O . PHE A 1 254 ? 3.635 -14.511 3.016 1.00 93.75 254 PHE A O 1
ATOM 2050 N N . PHE A 1 255 ? 5.055 -13.056 2.066 1.00 94.50 255 PHE A N 1
ATOM 2051 C CA . PHE A 1 255 ? 4.043 -12.020 1.827 1.00 94.50 255 PHE A CA 1
ATOM 2052 C C . PHE A 1 255 ? 3.041 -12.395 0.728 1.00 94.50 255 PHE A C 1
ATOM 2054 O O . PHE A 1 255 ? 1.846 -12.122 0.854 1.00 94.50 255 PHE A O 1
ATOM 2061 N N . LEU A 1 256 ? 3.525 -13.019 -0.345 1.00 95.31 256 LEU A N 1
ATOM 2062 C CA . LEU A 1 256 ? 2.727 -13.414 -1.504 1.00 95.31 256 LEU A CA 1
ATOM 2063 C C . LEU A 1 256 ? 1.958 -14.726 -1.275 1.00 95.31 256 LEU A C 1
ATOM 2065 O O . LEU A 1 256 ? 1.023 -15.018 -2.016 1.00 95.31 256 LEU A O 1
ATOM 2069 N N . GLU A 1 257 ? 2.358 -15.528 -0.280 1.00 93.56 257 GLU A N 1
ATOM 2070 C CA . GLU A 1 257 ? 1.879 -16.903 -0.045 1.00 93.56 257 GLU A CA 1
ATOM 2071 C C . GLU A 1 257 ? 2.012 -17.803 -1.291 1.00 93.56 257 GLU A C 1
ATOM 2073 O O . GLU A 1 257 ? 1.210 -18.703 -1.547 1.00 93.56 257 GLU A O 1
ATOM 2078 N N . ARG A 1 258 ? 3.052 -17.552 -2.091 1.00 93.38 258 ARG A N 1
ATOM 2079 C CA . ARG A 1 258 ? 3.359 -18.264 -3.335 1.00 93.38 258 ARG A CA 1
ATOM 2080 C C . ARG A 1 258 ? 4.857 -18.200 -3.607 1.00 93.38 258 ARG A C 1
ATOM 2082 O O . ARG A 1 258 ? 5.496 -17.193 -3.324 1.00 93.38 258 ARG A O 1
ATOM 2089 N N . LYS A 1 259 ? 5.389 -19.256 -4.232 1.00 93.94 259 LYS A N 1
ATOM 2090 C CA . LYS A 1 259 ? 6.780 -19.295 -4.696 1.00 93.94 259 LYS A CA 1
ATOM 2091 C C . LYS A 1 259 ? 7.061 -18.232 -5.757 1.00 93.94 259 LYS A C 1
ATOM 2093 O O . LYS A 1 259 ? 6.301 -18.100 -6.719 1.00 93.94 259 LYS A O 1
ATOM 2098 N N . ILE A 1 260 ? 8.195 -17.555 -5.630 1.00 94.06 260 ILE A N 1
ATOM 2099 C CA . ILE A 1 260 ? 8.686 -16.586 -6.605 1.00 94.06 260 ILE A CA 1
ATOM 2100 C C . ILE A 1 260 ? 9.827 -17.250 -7.376 1.00 94.06 260 ILE A C 1
ATOM 2102 O O . ILE A 1 260 ? 10.923 -17.464 -6.860 1.00 94.06 260 ILE A O 1
ATOM 2106 N N . LEU A 1 261 ? 9.549 -17.616 -8.629 1.00 90.06 261 LEU A N 1
ATOM 2107 C CA . LEU A 1 261 ? 10.471 -18.423 -9.435 1.00 90.06 261 LEU A CA 1
ATOM 2108 C C . LEU A 1 261 ? 11.706 -17.641 -9.890 1.00 90.06 261 LEU A C 1
ATOM 2110 O O . LEU A 1 261 ? 12.805 -18.191 -9.911 1.00 90.06 261 LEU A O 1
ATOM 2114 N N . LYS A 1 262 ? 11.525 -16.370 -10.257 1.00 94.50 262 LYS A N 1
ATOM 2115 C CA . LYS A 1 262 ? 12.588 -15.506 -10.771 1.00 94.50 262 LYS A CA 1
ATOM 2116 C C . LYS A 1 262 ? 12.437 -14.099 -10.206 1.00 94.50 262 LYS A C 1
ATOM 2118 O O . LYS A 1 262 ? 11.346 -13.533 -10.248 1.00 94.50 262 LYS A O 1
ATOM 2123 N N . ILE A 1 263 ? 13.543 -13.560 -9.703 1.00 97.69 263 ILE A N 1
ATOM 2124 C CA . ILE A 1 263 ? 13.667 -12.192 -9.199 1.00 97.69 263 ILE A CA 1
ATOM 2125 C C . ILE A 1 263 ? 14.886 -11.575 -9.874 1.00 97.69 263 ILE A C 1
ATOM 2127 O O . ILE A 1 263 ? 15.930 -12.218 -9.973 1.00 97.69 263 ILE A O 1
ATOM 2131 N N . GLU A 1 264 ? 14.759 -10.336 -10.327 1.00 97.94 264 GLU A N 1
ATOM 2132 C CA . GLU A 1 264 ? 15.858 -9.587 -10.929 1.00 97.94 264 GLU A CA 1
ATOM 2133 C C . GLU A 1 264 ? 16.226 -8.394 -10.040 1.00 97.94 264 GLU A C 1
ATOM 2135 O O . GLU A 1 264 ? 15.361 -7.623 -9.617 1.00 97.94 264 GLU A O 1
ATOM 2140 N N . LYS A 1 265 ? 17.522 -8.241 -9.742 1.00 97.69 265 LYS A N 1
ATOM 2141 C CA . LYS A 1 265 ? 18.024 -7.044 -9.064 1.00 97.69 265 LYS A CA 1
ATOM 2142 C C . LYS A 1 265 ? 18.200 -5.924 -10.080 1.00 97.69 265 LYS A C 1
ATOM 2144 O O . LYS A 1 265 ? 18.845 -6.124 -11.107 1.00 97.69 265 LYS A O 1
ATOM 2149 N N . VAL A 1 266 ? 17.680 -4.743 -9.768 1.00 97.62 266 VAL A N 1
ATOM 2150 C CA . VAL A 1 266 ? 17.769 -3.556 -10.629 1.00 97.62 266 VAL A CA 1
ATOM 2151 C C . VAL A 1 266 ? 18.289 -2.353 -9.855 1.00 97.62 266 VAL A C 1
ATOM 2153 O O . VAL A 1 266 ? 18.210 -2.302 -8.632 1.00 97.62 266 VAL A O 1
ATOM 2156 N N . SER A 1 267 ? 18.831 -1.373 -10.571 1.00 95.12 267 SER A N 1
ATOM 2157 C CA . SER A 1 267 ? 19.197 -0.076 -10.005 1.00 95.12 267 SER A CA 1
ATOM 2158 C C . SER A 1 267 ? 18.335 0.992 -10.656 1.00 95.12 267 SER A C 1
ATOM 2160 O O . SER A 1 267 ? 18.316 1.102 -11.883 1.00 95.12 267 SER A O 1
ATOM 2162 N N . LEU A 1 268 ? 17.600 1.744 -9.839 1.00 94.31 268 LEU A N 1
ATOM 2163 C CA . LEU A 1 268 ? 16.726 2.812 -10.309 1.00 94.31 268 LEU A CA 1
ATOM 2164 C C . LEU A 1 268 ? 17.577 4.064 -10.550 1.00 94.31 268 LEU A C 1
ATOM 2166 O O . LEU A 1 268 ? 18.164 4.606 -9.607 1.00 94.31 268 LEU A O 1
ATOM 2170 N N . LYS A 1 269 ? 17.678 4.489 -11.810 1.00 79.44 269 LYS A N 1
ATOM 2171 C CA . LYS A 1 269 ? 18.450 5.672 -12.206 1.00 79.44 269 LYS A CA 1
ATOM 2172 C C . LYS A 1 269 ? 17.618 6.933 -12.031 1.00 79.44 269 LYS A C 1
ATOM 2174 O O . LYS A 1 269 ? 16.451 6.929 -12.460 1.00 79.44 269 LYS A O 1
#

Mean predicted aligned error: 2.99 Å

Secondary structure (DSSP, 8-state):
-EEEEESSSTTHHHHHHHHHH-TTS-EEEEE-GGG--GGGS-HHHHHHHHHHHHHHHHHTT-SEEEE--HHHHHHTHHHIIIIIHHHH-TT-EEEESHHHHHHHHHH-TT--EEEEEE-HHHHHT-HHHHHHHHH-TT-EEEEEE-TTHHHHHHTT-TTSHHHHHHHHHHHHHHHHTT-SEEEEESTTGGGGHHHHHHHH-TTSEE--HHHHHHHHHHHHHHH-GGG-----TT--EEEEESS-HHHHHHHHHHHHTS----EEE----

Organism: NCBI:txid2013768

Solvent-accessible surface area (backbone atoms only — not comparable to full-atom values): 14202 Å² total; per-residue (Å²): 65,41,25,38,37,18,47,31,55,41,26,33,34,46,50,33,35,35,49,72,79,51,55,40,40,33,35,38,39,40,17,38,47,70,62,52,70,52,36,82,50,56,47,67,59,44,32,57,54,51,51,28,52,49,51,53,40,42,76,74,57,32,50,36,35,34,34,43,24,38,35,46,33,46,50,22,43,68,57,40,63,70,58,46,29,63,73,76,38,68,83,54,46,74,49,53,50,60,63,47,51,31,54,54,59,63,69,46,76,85,62,48,32,39,30,38,38,20,29,47,34,26,49,75,53,43,42,68,57,52,56,30,37,76,76,42,71,80,52,46,75,45,75,43,60,47,71,68,55,57,61,39,54,76,70,66,34,75,87,38,70,64,48,55,50,52,50,50,62,62,48,46,59,43,62,76,69,61,35,36,29,37,42,56,48,36,45,60,45,70,84,44,44,70,60,50,42,62,71,66,30,92,73,26,52,63,57,61,56,40,59,47,41,35,56,49,49,53,52,49,49,70,77,42,64,88,62,72,67,64,78,32,100,77,43,48,78,44,39,36,31,46,40,65,61,66,63,46,47,61,53,31,27,66,46,39,74,45,87,75,91,62,74,44,74,48,82,79,113